Protein AF-A0AAV5SCQ8-F1 (afdb_monomer_lite)

Organism: NCBI:txid358040

Foldseek 3Di:
DVLVVVLLVLVLLLFDDDPDPDLLVVLVVLVVLLVCCVVPNDLLSNLVSSVVRVCRQVPPLDDPVLSVQLSVLVVVVVVCVVVVHDDDRDRDPVSVVSNVVLLVVLLVQADVLLNVLVVVLVVLVVVPPSVVVLVCQPVVLVSLVVNLVSLVPDDPNSNVSCCVSGVSNNTSVSSSSNVNVSSVVVVVVQVCLVPPPPPDPNPVSD

pLDDT: mean 73.12, std 16.24, range [28.36, 96.69]

Secondary structure (DSSP, 8-state):
-HHHHHHHHHHHHS------S-HHHHHHHHHHHHHHHHHHS-HHHHHHHHHHHHHHHSTTSS-HHHHHHHHHHHHHHHHHHHTT--------HHHHHHHHHHHHHHHTTS-HHHHHHHHHHHHHHHT--GGGGGG-TTHHHHHHHHHHHHHHHS-HHHHHHHHHH-GGGGTHHHHHHHHHHHHHHHHHHHHHHHHSTT-GGGTT--

Structure (mmCIF, N/CA/C/O backbone):
data_AF-A0AAV5SCQ8-F1
#
_entry.id   AF-A0AAV5SCQ8-F1
#
loop_
_atom_site.group_PDB
_atom_site.id
_atom_site.type_symbol
_atom_site.label_atom_id
_atom_site.label_alt_id
_atom_site.label_comp_id
_atom_site.label_asym_id
_atom_site.label_entity_id
_atom_site.label_seq_id
_atom_site.pdbx_PDB_ins_code
_atom_site.Cartn_x
_atom_site.Cartn_y
_atom_site.Cartn_z
_atom_site.occupancy
_atom_site.B_iso_or_equiv
_atom_site.auth_seq_id
_atom_site.auth_comp_id
_atom_site.auth_asym_id
_atom_site.auth_atom_id
_atom_site.pdbx_PDB_model_num
ATOM 1 N N . MET A 1 1 ? -11.558 8.405 15.150 1.00 28.36 1 MET A N 1
ATOM 2 C CA . MET A 1 1 ? -11.447 6.943 15.348 1.00 28.36 1 MET A CA 1
ATOM 3 C C . MET A 1 1 ? -11.583 6.180 14.039 1.00 28.36 1 MET A C 1
ATOM 5 O O . MET A 1 1 ? -10.569 5.895 13.415 1.00 28.36 1 MET A O 1
ATOM 9 N N . VAL A 1 2 ? -12.796 5.833 13.585 1.00 29.44 2 VAL A N 1
ATOM 10 C CA . VAL A 1 2 ? -12.921 4.866 12.475 1.00 29.44 2 VAL A CA 1
ATOM 11 C C . VAL A 1 2 ? -12.467 5.442 11.131 1.00 29.44 2 VAL A C 1
ATOM 13 O O . VAL A 1 2 ? -11.691 4.766 10.470 1.00 29.44 2 VAL A O 1
ATOM 16 N N . ARG A 1 3 ? -12.836 6.682 10.753 1.00 28.69 3 ARG A N 1
ATOM 17 C CA . ARG A 1 3 ? -12.410 7.304 9.473 1.00 28.69 3 ARG A CA 1
ATOM 18 C C . ARG A 1 3 ? -10.875 7.275 9.282 1.00 28.69 3 ARG A C 1
ATOM 20 O O . ARG A 1 3 ? -10.419 6.773 8.262 1.00 28.69 3 ARG A O 1
ATOM 27 N N . HIS A 1 4 ? -10.067 7.678 10.272 1.00 33.66 4 HIS A N 1
ATOM 28 C CA . HIS A 1 4 ? -8.595 7.639 10.166 1.00 33.66 4 HIS A CA 1
ATOM 29 C C . HIS A 1 4 ? -7.993 6.229 10.223 1.00 33.66 4 HIS A C 1
ATOM 31 O O . HIS A 1 4 ? -7.057 5.947 9.477 1.00 33.66 4 HIS A O 1
ATOM 37 N N . ILE A 1 5 ? -8.545 5.312 11.028 1.00 34.62 5 ILE A N 1
ATOM 38 C CA . ILE A 1 5 ? -8.127 3.900 10.998 1.00 34.62 5 ILE A CA 1
ATOM 39 C C . ILE A 1 5 ? -8.490 3.259 9.650 1.00 34.62 5 ILE A C 1
ATOM 41 O O . ILE A 1 5 ? -7.719 2.443 9.159 1.00 34.62 5 ILE A O 1
ATOM 45 N N . LEU A 1 6 ? -9.588 3.665 9.001 1.00 32.44 6 LEU A N 1
ATOM 46 C CA . LEU A 1 6 ? -9.925 3.253 7.636 1.00 32.44 6 LEU A CA 1
ATOM 47 C C . LEU A 1 6 ? -9.039 3.910 6.576 1.00 32.44 6 LEU A C 1
ATOM 49 O O . LEU A 1 6 ? -8.788 3.277 5.561 1.00 32.44 6 LEU A O 1
ATOM 53 N N . LEU A 1 7 ? -8.527 5.121 6.805 1.00 34.94 7 LEU A N 1
ATOM 54 C CA . LEU A 1 7 ? -7.614 5.813 5.890 1.00 34.94 7 LEU A CA 1
ATOM 55 C C . LEU A 1 7 ? -6.193 5.221 5.966 1.00 34.94 7 LEU A C 1
ATOM 57 O O . LEU A 1 7 ? -5.591 4.931 4.936 1.00 34.94 7 LEU A O 1
ATOM 61 N N . LEU A 1 8 ? -5.711 4.894 7.171 1.00 37.66 8 LEU A N 1
ATOM 62 C CA . LEU A 1 8 ? -4.522 4.055 7.389 1.00 37.66 8 LEU A CA 1
ATOM 63 C C . LEU A 1 8 ? -4.721 2.636 6.849 1.00 37.66 8 LEU A C 1
ATOM 65 O O . LEU A 1 8 ? -3.842 2.107 6.172 1.00 37.66 8 LEU A O 1
ATOM 69 N N . ALA A 1 9 ? -5.890 2.032 7.076 1.00 36.06 9 ALA A N 1
ATOM 70 C CA . ALA A 1 9 ? -6.222 0.755 6.466 1.00 36.06 9 ALA A CA 1
ATOM 71 C C . ALA A 1 9 ? -6.338 0.865 4.941 1.00 36.06 9 ALA A C 1
ATOM 73 O O . ALA A 1 9 ? -6.027 -0.119 4.294 1.00 36.06 9 ALA A O 1
ATOM 74 N N . LEU A 1 10 ? -6.690 2.015 4.346 1.00 40.56 10 LEU A N 1
ATOM 75 C CA . LEU A 1 10 ? -6.680 2.225 2.891 1.00 40.56 10 LEU A CA 1
ATOM 76 C C . LEU A 1 10 ? -5.263 2.384 2.337 1.00 40.56 10 LEU A C 1
ATOM 78 O O . LEU A 1 10 ? -4.930 1.776 1.324 1.00 40.56 10 LEU A O 1
ATOM 82 N N . LEU A 1 11 ? -4.397 3.123 3.029 1.00 42.28 11 LEU A N 1
ATOM 83 C CA . LEU A 1 11 ? -2.969 3.188 2.708 1.00 42.28 11 LEU A CA 1
ATOM 84 C C . LEU A 1 11 ? -2.311 1.795 2.788 1.00 42.28 11 LEU A C 1
ATOM 86 O O . LEU A 1 11 ? -1.372 1.519 2.046 1.00 42.28 11 LEU A O 1
ATOM 90 N N . VAL A 1 12 ? -2.859 0.888 3.607 1.00 41.06 12 VAL A N 1
ATOM 91 C CA . VAL A 1 12 ? -2.466 -0.532 3.677 1.00 41.06 12 VAL A CA 1
ATOM 92 C C . VAL A 1 12 ? -3.308 -1.457 2.772 1.00 41.06 12 VAL A C 1
ATOM 94 O O . VAL A 1 12 ? -2.845 -2.533 2.414 1.00 41.06 12 VAL A O 1
ATOM 97 N N . VAL A 1 13 ? -4.495 -1.055 2.302 1.00 39.75 13 VAL A N 1
ATOM 98 C CA . VAL A 1 13 ? -5.251 -1.741 1.229 1.00 39.75 13 VAL A CA 1
ATOM 99 C C . VAL A 1 13 ? -4.425 -1.736 -0.058 1.00 39.75 13 VAL A C 1
ATOM 101 O O . VAL A 1 13 ? -4.457 -2.705 -0.819 1.00 39.75 13 VAL A O 1
ATOM 104 N N . VAL A 1 14 ? -3.619 -0.690 -0.272 1.00 40.81 14 VAL A N 1
ATOM 105 C CA . VAL A 1 14 ? -2.554 -0.659 -1.284 1.00 40.81 14 VAL A CA 1
ATOM 106 C C . VAL A 1 14 ? -1.365 -1.537 -0.845 1.00 40.81 14 VAL A C 1
ATOM 108 O O . VAL A 1 14 ? -0.230 -1.077 -0.848 1.00 40.81 14 VAL A O 1
ATOM 111 N N . SER A 1 15 ? -1.617 -2.787 -0.421 1.00 34.28 15 SER A N 1
ATOM 112 C CA . SER A 1 15 ? -0.655 -3.851 -0.061 1.00 34.28 15 SER A CA 1
ATOM 113 C C . SER A 1 15 ? -1.378 -5.166 0.275 1.00 34.28 15 SER A C 1
ATOM 115 O O . SER A 1 15 ? -2.340 -5.133 1.029 1.00 34.28 15 SER A O 1
ATOM 117 N N . TYR A 1 16 ? -1.044 -6.407 -0.112 1.00 41.69 16 TYR A N 1
ATOM 118 C CA . TYR A 1 16 ? -0.061 -7.173 -0.922 1.00 41.69 16 TYR A CA 1
ATOM 119 C C . TYR A 1 16 ? -0.725 -8.562 -1.098 1.00 41.69 16 TYR A C 1
ATOM 121 O O . TYR A 1 16 ? -1.512 -8.936 -0.245 1.00 41.69 16 TYR A O 1
ATOM 129 N N . SER A 1 17 ? -0.501 -9.442 -2.065 1.00 37.34 17 SER A N 1
ATOM 130 C CA . SER A 1 17 ? 0.408 -9.490 -3.209 1.00 37.34 17 SER A CA 1
ATOM 131 C C . SER A 1 17 ? 0.948 -10.918 -3.437 1.00 37.34 17 SER A C 1
ATOM 133 O O . SER A 1 17 ? 1.767 -11.136 -4.326 1.00 37.34 17 SER A O 1
ATOM 135 N N . ALA A 1 18 ? 0.488 -11.917 -2.671 1.00 34.84 18 ALA A N 1
ATOM 136 C CA . ALA A 1 18 ? 0.935 -13.298 -2.806 1.00 34.84 18 ALA A CA 1
ATOM 137 C C . ALA A 1 18 ? 0.369 -13.930 -4.097 1.00 34.84 18 ALA A C 1
ATOM 139 O O . ALA A 1 18 ? -0.797 -13.709 -4.426 1.00 34.84 18 ALA A O 1
ATOM 140 N N . PRO A 1 19 ? 1.137 -14.764 -4.827 1.00 39.66 19 PRO A N 1
ATOM 141 C CA . PRO A 1 19 ? 0.673 -15.415 -6.053 1.00 39.66 19 PRO A CA 1
ATOM 142 C C . PRO A 1 19 ? -0.290 -16.576 -5.739 1.00 39.66 19 PRO A C 1
ATOM 144 O O . PRO A 1 19 ? 0.049 -17.753 -5.857 1.00 39.66 19 PRO A O 1
ATOM 147 N N . ILE A 1 20 ? -1.503 -16.234 -5.306 1.00 52.81 20 ILE A N 1
ATOM 148 C CA . ILE A 1 20 ? -2.584 -17.161 -4.967 1.00 52.81 20 ILE A CA 1
ATOM 149 C C . ILE A 1 20 ? -3.556 -17.222 -6.150 1.00 52.81 20 ILE A C 1
ATOM 151 O O . ILE A 1 20 ? -3.952 -16.197 -6.700 1.00 52.81 20 ILE A O 1
ATOM 155 N N . SER A 1 21 ? -3.988 -18.430 -6.519 1.00 57.31 21 SER A N 1
ATOM 156 C CA . SER A 1 21 ? -4.932 -18.691 -7.622 1.00 57.31 21 SER A CA 1
ATOM 157 C C . SER A 1 21 ? -6.356 -18.147 -7.405 1.00 57.31 21 SER A C 1
ATOM 159 O O . SER A 1 21 ? -7.209 -18.303 -8.274 1.00 57.31 21 SER A O 1
ATOM 161 N N . ASP A 1 22 ? -6.607 -17.523 -6.255 1.00 78.12 22 ASP A N 1
ATOM 162 C CA . ASP A 1 22 ? -7.842 -16.850 -5.859 1.00 78.12 22 ASP A CA 1
ATOM 163 C C . ASP A 1 22 ? -7.491 -15.616 -4.992 1.00 78.12 22 ASP A C 1
ATOM 165 O O . ASP A 1 22 ? -7.314 -15.730 -3.770 1.00 78.12 22 ASP A O 1
ATOM 169 N N . PRO A 1 23 ? -7.360 -14.426 -5.612 1.00 77.44 23 PRO A N 1
ATOM 170 C CA . PRO A 1 23 ? -7.106 -13.178 -4.894 1.00 77.44 23 PRO A CA 1
ATOM 171 C C . PRO A 1 23 ? -8.248 -12.763 -3.953 1.00 77.44 23 PRO A C 1
ATOM 173 O O . PRO A 1 23 ? -7.993 -12.135 -2.926 1.00 77.44 23 PRO A O 1
ATOM 176 N N . GLU A 1 24 ? -9.503 -13.129 -4.247 1.00 79.31 24 GLU A N 1
ATOM 177 C CA . GLU A 1 24 ? -10.651 -12.769 -3.404 1.00 79.31 24 GLU A CA 1
ATOM 178 C C . GLU A 1 24 ? -10.654 -13.580 -2.097 1.00 79.31 24 GLU A C 1
ATOM 180 O O . GLU A 1 24 ? -10.927 -13.030 -1.027 1.00 79.31 24 GLU A O 1
ATOM 185 N N . ALA A 1 25 ? -10.274 -14.861 -2.138 1.00 79.56 25 ALA A N 1
ATOM 186 C CA . ALA A 1 25 ? -10.035 -15.652 -0.933 1.00 79.56 25 ALA A CA 1
ATOM 187 C C . ALA A 1 25 ? -8.831 -15.148 -0.121 1.00 79.56 25 ALA A C 1
ATOM 189 O O . ALA A 1 25 ? -8.873 -15.220 1.109 1.00 79.56 25 ALA A O 1
ATOM 190 N N . SER A 1 26 ? -7.781 -14.617 -0.762 1.00 78.81 26 SER A N 1
ATOM 191 C CA . SER A 1 26 ? -6.671 -13.976 -0.039 1.00 78.81 26 SER A CA 1
ATOM 192 C C . SER A 1 26 ? -7.142 -12.729 0.714 1.00 78.81 26 SER A C 1
ATOM 194 O O . SER A 1 26 ? -6.983 -12.639 1.934 1.00 78.81 26 SER A O 1
ATOM 196 N N . ALA A 1 27 ? -7.832 -11.820 0.019 1.00 78.50 27 ALA A N 1
ATOM 197 C CA . ALA A 1 27 ? -8.386 -10.606 0.608 1.00 78.50 27 ALA A CA 1
ATOM 198 C C . ALA A 1 27 ? -9.359 -10.904 1.764 1.00 78.50 27 ALA A C 1
ATOM 200 O O . ALA A 1 27 ? -9.241 -10.314 2.837 1.00 78.50 27 ALA A O 1
ATOM 201 N N . LYS A 1 28 ? -10.268 -11.878 1.606 1.00 78.12 28 LYS A N 1
ATOM 202 C CA . LYS A 1 28 ? -11.184 -12.310 2.681 1.00 78.12 28 LYS A CA 1
ATOM 203 C C . LYS A 1 28 ? -10.453 -12.858 3.910 1.00 78.12 28 LYS A C 1
ATOM 205 O O . LYS A 1 28 ? -10.869 -12.570 5.029 1.00 78.12 28 LYS A O 1
ATOM 210 N N . ARG A 1 29 ? -9.362 -13.616 3.735 1.00 83.12 29 ARG A N 1
ATOM 211 C CA . ARG A 1 29 ? -8.537 -14.106 4.860 1.00 83.12 29 ARG A CA 1
ATOM 212 C C . ARG A 1 29 ? -7.819 -12.965 5.575 1.00 83.12 29 ARG A C 1
ATOM 214 O O . ARG A 1 29 ? -7.808 -12.951 6.800 1.00 83.12 29 ARG A O 1
ATOM 221 N N . PHE A 1 30 ? -7.261 -12.014 4.826 1.00 82.75 30 PHE A N 1
ATOM 222 C CA . PHE A 1 30 ? -6.602 -10.833 5.387 1.00 82.75 30 PHE A CA 1
ATOM 223 C C . PHE A 1 30 ? -7.570 -9.999 6.237 1.00 82.75 30 PHE A C 1
ATOM 225 O O . PHE A 1 30 ? -7.311 -9.778 7.418 1.00 82.75 30 PHE A O 1
ATOM 232 N N . TRP A 1 31 ? -8.731 -9.633 5.687 1.00 80.25 31 TRP A N 1
ATOM 233 C CA . TRP A 1 31 ? -9.742 -8.875 6.428 1.00 80.25 31 TRP A CA 1
ATOM 234 C C . TRP A 1 31 ? -10.337 -9.654 7.606 1.00 80.25 31 TRP A C 1
ATOM 236 O O . TRP A 1 31 ? -10.571 -9.069 8.660 1.00 80.25 31 TRP A O 1
ATOM 246 N N . GLY A 1 32 ? -10.504 -10.975 7.481 1.00 74.81 32 GLY A N 1
ATOM 247 C CA . GLY A 1 32 ? -10.895 -11.834 8.601 1.00 74.81 32 GLY A CA 1
ATOM 248 C C . GLY A 1 32 ? -9.863 -11.851 9.736 1.00 74.81 32 GLY A C 1
ATOM 249 O O . GLY A 1 32 ? -10.242 -11.811 10.906 1.00 74.81 32 GLY A O 1
ATOM 250 N N . ALA A 1 33 ? -8.565 -11.852 9.417 1.00 81.38 33 ALA A N 1
ATOM 251 C CA . ALA A 1 33 ? -7.494 -11.769 10.411 1.00 81.38 33 ALA A CA 1
ATOM 252 C C . ALA A 1 33 ? -7.460 -10.395 11.106 1.00 81.38 33 ALA A C 1
ATOM 254 O O . ALA A 1 33 ? -7.406 -10.344 12.335 1.00 81.38 33 ALA A O 1
ATOM 255 N N . ILE A 1 34 ? -7.587 -9.300 10.344 1.00 80.38 34 ILE A N 1
ATOM 256 C CA . ILE A 1 34 ? -7.709 -7.934 10.882 1.00 80.38 34 ILE A CA 1
ATOM 257 C C . ILE A 1 34 ? -8.919 -7.825 11.821 1.00 80.38 34 ILE A C 1
ATOM 259 O O . ILE A 1 34 ? -8.757 -7.418 12.968 1.00 80.38 34 ILE A O 1
ATOM 263 N N . ALA A 1 35 ? -10.109 -8.262 11.395 1.00 75.12 35 ALA A N 1
ATOM 264 C CA . ALA A 1 35 ? -11.315 -8.240 12.228 1.00 75.12 35 ALA A CA 1
ATOM 265 C C . ALA A 1 35 ? -11.156 -9.078 13.512 1.00 75.12 35 ALA A C 1
ATOM 267 O O . ALA A 1 35 ? -11.532 -8.632 14.594 1.00 75.12 35 ALA A O 1
ATOM 268 N N . THR A 1 36 ? -10.518 -10.251 13.418 1.00 77.50 36 THR A N 1
ATOM 269 C CA . THR A 1 36 ? -10.210 -11.097 14.585 1.00 77.50 36 THR A CA 1
ATOM 270 C C . THR A 1 36 ? -9.282 -10.381 15.573 1.00 77.50 36 THR A C 1
ATOM 272 O O . THR A 1 36 ? -9.492 -10.474 16.781 1.00 77.50 36 THR A O 1
ATOM 275 N N . LYS A 1 37 ? -8.275 -9.640 15.090 1.00 82.94 37 LYS A N 1
ATOM 276 C CA . LYS A 1 37 ? -7.363 -8.868 15.951 1.00 82.94 37 LYS A CA 1
ATOM 277 C C . LYS A 1 37 ? -7.989 -7.598 16.524 1.00 82.94 37 LYS A C 1
ATOM 279 O O . LYS A 1 37 ? -7.709 -7.283 17.673 1.00 82.94 37 LYS A O 1
ATOM 284 N N . ILE A 1 38 ? -8.891 -6.937 15.800 1.00 75.88 38 ILE A N 1
ATOM 285 C CA . ILE A 1 38 ? -9.697 -5.829 16.340 1.00 75.88 38 ILE A CA 1
ATOM 286 C C . ILE A 1 38 ? -10.613 -6.321 17.476 1.00 75.88 38 ILE A C 1
ATOM 288 O O . ILE A 1 38 ? -10.776 -5.624 18.472 1.00 75.88 38 ILE A O 1
ATOM 292 N N . GLN A 1 39 ? -11.189 -7.523 17.355 1.00 75.75 39 GLN A N 1
ATOM 293 C CA . GLN A 1 39 ? -12.133 -8.059 18.343 1.00 75.75 39 GLN A CA 1
ATOM 294 C C . GLN A 1 39 ? -11.467 -8.730 19.562 1.00 75.75 39 GLN A C 1
ATOM 296 O O . GLN A 1 39 ? -12.035 -8.695 20.654 1.00 75.75 39 GLN A O 1
ATOM 301 N N . TYR A 1 40 ? -10.300 -9.364 19.390 1.00 83.44 40 TYR A N 1
ATOM 302 C CA . TYR A 1 40 ? -9.685 -10.233 20.410 1.00 83.44 40 TYR A CA 1
ATOM 303 C C . TYR A 1 40 ? -8.177 -10.013 20.642 1.00 83.44 40 TYR A C 1
ATOM 305 O O . TYR A 1 40 ? -7.577 -10.752 21.424 1.00 83.44 40 TYR A O 1
ATOM 313 N N . GLY A 1 41 ? -7.547 -9.066 19.943 1.00 82.94 41 GLY A N 1
ATOM 314 C CA . GLY A 1 41 ? -6.105 -8.795 19.994 1.00 82.94 41 GLY A CA 1
ATOM 315 C C . GLY A 1 41 ? -5.764 -7.409 20.544 1.00 82.94 41 GLY A C 1
ATOM 316 O O . GLY A 1 41 ? -6.538 -6.820 21.299 1.00 82.94 41 GLY A O 1
ATOM 317 N N . THR A 1 42 ? -4.597 -6.883 20.161 1.00 81.56 42 THR A N 1
ATOM 318 C CA . THR A 1 42 ? -4.158 -5.518 20.512 1.00 81.56 42 THR A CA 1
ATOM 319 C C . THR A 1 42 ? -3.936 -4.638 19.276 1.00 81.56 42 THR A C 1
ATOM 321 O O . THR A 1 42 ? -3.850 -5.131 18.150 1.00 81.56 42 THR A O 1
ATOM 324 N N . GLU A 1 43 ? -3.820 -3.319 19.477 1.00 74.69 43 GLU A N 1
ATOM 325 C CA . GLU A 1 43 ? -3.509 -2.364 18.397 1.00 74.69 43 GLU A CA 1
ATOM 326 C C . GLU A 1 43 ? -2.155 -2.673 17.739 1.00 74.69 43 GLU A C 1
ATOM 328 O O . GLU A 1 43 ? -2.014 -2.547 16.524 1.00 74.69 43 GLU A O 1
ATOM 333 N N . GLU A 1 44 ? -1.183 -3.148 18.521 1.00 77.06 44 GLU A N 1
ATOM 334 C CA . GLU A 1 44 ? 0.126 -3.599 18.049 1.00 77.06 44 GLU A CA 1
ATOM 335 C C . GLU A 1 44 ? 0.014 -4.818 17.118 1.00 77.06 44 GLU A C 1
ATOM 337 O O . GLU A 1 44 ? 0.709 -4.865 16.105 1.00 77.06 44 GLU A O 1
ATOM 342 N N . GLU A 1 45 ? -0.880 -5.773 17.406 1.00 80.94 45 GLU A N 1
ATOM 343 C CA . GLU A 1 45 ? -1.108 -6.953 16.556 1.00 80.94 45 GLU A CA 1
ATOM 344 C C . GLU A 1 45 ? -1.865 -6.616 15.264 1.00 80.94 45 GLU A C 1
ATOM 346 O O . GLU A 1 45 ? -1.564 -7.170 14.205 1.00 80.94 45 GLU A O 1
ATOM 351 N N . VAL A 1 46 ? -2.835 -5.694 15.325 1.00 77.19 46 VAL A N 1
ATOM 352 C CA . VAL A 1 46 ? -3.491 -5.154 14.122 1.00 77.19 46 VAL A CA 1
ATOM 353 C C . VAL A 1 46 ? -2.449 -4.446 13.256 1.00 77.19 46 VAL A C 1
ATOM 355 O O . VAL A 1 46 ? -2.338 -4.738 12.067 1.00 77.19 46 VAL A O 1
ATOM 358 N N . ALA A 1 47 ? -1.632 -3.576 13.856 1.00 74.50 47 ALA A N 1
ATOM 359 C CA . ALA A 1 47 ? -0.546 -2.900 13.161 1.00 74.50 47 ALA A CA 1
ATOM 360 C C . ALA A 1 47 ? 0.484 -3.893 12.595 1.00 74.50 47 ALA A C 1
ATOM 362 O O . ALA A 1 47 ? 0.972 -3.692 11.492 1.00 74.50 47 ALA A O 1
ATOM 363 N N . GLU A 1 48 ? 0.814 -4.985 13.282 1.00 81.25 48 GLU A N 1
ATOM 364 C CA . GLU A 1 48 ? 1.738 -5.995 12.756 1.00 81.25 48 GLU A CA 1
ATOM 365 C C . GLU A 1 48 ? 1.233 -6.646 11.464 1.00 81.25 48 GLU A C 1
ATOM 367 O O . GLU A 1 48 ? 1.952 -6.614 10.465 1.00 81.25 48 GLU A O 1
ATOM 372 N N . ILE A 1 49 ? -0.027 -7.093 11.422 1.00 80.25 49 ILE A N 1
ATOM 373 C CA . ILE A 1 49 ? -0.637 -7.632 10.193 1.00 80.25 49 ILE A CA 1
ATOM 374 C C . ILE A 1 49 ? -0.637 -6.587 9.065 1.00 80.25 49 ILE A C 1
ATOM 376 O O . ILE A 1 49 ? -0.392 -6.931 7.908 1.00 80.25 49 ILE A O 1
ATOM 380 N N . LEU A 1 50 ? -0.893 -5.315 9.387 1.00 75.00 50 LEU A N 1
ATOM 381 C CA . LEU A 1 50 ? -0.873 -4.216 8.418 1.00 75.00 50 LEU A CA 1
ATOM 382 C C . LEU A 1 50 ? 0.548 -3.937 7.874 1.00 75.00 50 LEU A C 1
ATOM 384 O O . LEU A 1 50 ? 0.720 -3.728 6.674 1.00 75.00 50 LEU A O 1
ATOM 388 N N . PHE A 1 51 ? 1.579 -3.973 8.723 1.00 75.06 51 PHE A N 1
ATOM 389 C CA . PHE A 1 51 ? 2.965 -3.675 8.334 1.00 75.06 51 PHE A CA 1
ATOM 390 C C . PHE A 1 51 ? 3.663 -4.820 7.594 1.00 75.06 51 PHE A C 1
ATOM 392 O O . PHE A 1 51 ? 4.390 -4.554 6.637 1.00 75.06 51 PHE A O 1
ATOM 399 N N . ASP A 1 52 ? 3.411 -6.076 7.963 1.00 79.00 52 ASP A N 1
ATOM 400 C CA . ASP A 1 52 ? 3.934 -7.241 7.233 1.00 79.00 52 ASP A CA 1
ATOM 401 C C . ASP A 1 52 ? 3.370 -7.288 5.801 1.00 79.00 52 ASP A C 1
ATOM 403 O O . ASP A 1 52 ? 4.060 -7.645 4.840 1.00 79.00 52 ASP A O 1
ATOM 407 N N . LYS A 1 53 ? 2.113 -6.855 5.639 1.00 74.69 53 LYS A N 1
ATOM 408 C CA . LYS A 1 53 ? 1.468 -6.648 4.339 1.00 74.69 53 LYS A CA 1
ATOM 409 C C . LYS A 1 53 ? 2.138 -5.498 3.561 1.00 74.69 53 LYS A C 1
ATOM 411 O O . LYS A 1 53 ? 2.369 -5.642 2.364 1.00 74.69 53 LYS A O 1
ATOM 416 N N . ALA A 1 54 ? 2.503 -4.401 4.229 1.00 71.31 54 ALA A N 1
ATOM 417 C CA . ALA A 1 54 ? 3.150 -3.242 3.605 1.00 71.31 54 ALA A CA 1
ATOM 418 C C . ALA A 1 54 ? 4.583 -3.517 3.101 1.00 71.31 54 ALA A C 1
ATOM 420 O O . ALA A 1 54 ? 4.891 -3.213 1.945 1.00 71.31 54 ALA A O 1
ATOM 421 N N . ASP A 1 55 ? 5.454 -4.128 3.919 1.00 76.75 55 ASP A N 1
ATOM 422 C CA . ASP A 1 55 ? 6.814 -4.498 3.477 1.00 76.75 55 ASP A CA 1
ATOM 423 C C . ASP A 1 55 ? 6.763 -5.493 2.313 1.00 76.75 55 ASP A C 1
ATOM 425 O O . ASP A 1 55 ? 7.519 -5.366 1.357 1.00 76.75 55 ASP A O 1
ATOM 429 N N . SER A 1 56 ? 5.817 -6.435 2.312 1.00 76.19 56 SER A N 1
ATOM 430 C CA . SER A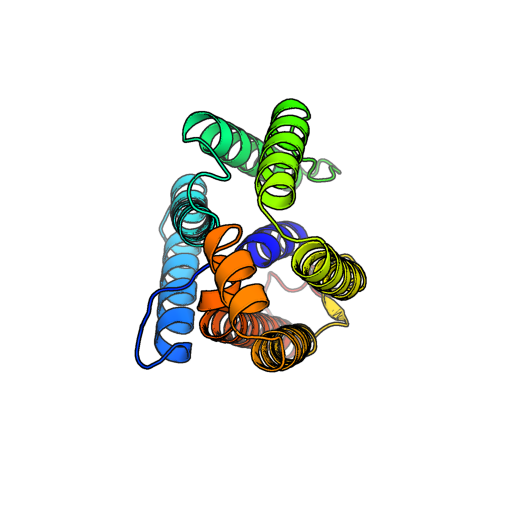 1 56 ? 5.743 -7.415 1.226 1.00 76.19 56 SER A CA 1
ATOM 431 C C . SER A 1 56 ? 5.379 -6.809 -0.143 1.00 76.19 56 SER A C 1
ATOM 433 O O . SER A 1 56 ? 5.863 -7.307 -1.161 1.00 76.19 56 SER A O 1
ATOM 435 N N . LEU A 1 57 ? 4.624 -5.702 -0.215 1.00 70.31 57 LEU A N 1
ATOM 436 C CA . LEU A 1 57 ? 4.377 -4.998 -1.487 1.00 70.31 57 LEU A CA 1
ATOM 437 C C . LEU A 1 57 ? 5.510 -4.058 -1.904 1.00 70.31 57 LEU A C 1
ATOM 439 O O . LEU A 1 57 ? 5.800 -3.898 -3.096 1.00 70.31 57 LEU A O 1
ATOM 443 N N . PHE A 1 58 ? 6.134 -3.426 -0.914 1.00 74.69 58 PHE A N 1
ATOM 444 C CA . PHE A 1 58 ? 7.189 -2.443 -1.095 1.00 74.69 58 PHE A CA 1
ATOM 445 C C . PHE A 1 58 ? 8.481 -2.911 -0.403 1.00 74.69 58 PHE A C 1
ATOM 447 O O . PHE A 1 58 ? 8.993 -2.206 0.468 1.00 74.69 58 PHE A O 1
ATOM 454 N N . PRO A 1 59 ? 9.053 -4.070 -0.794 1.00 80.81 59 PRO A N 1
ATOM 455 C CA . PRO A 1 59 ? 10.131 -4.706 -0.043 1.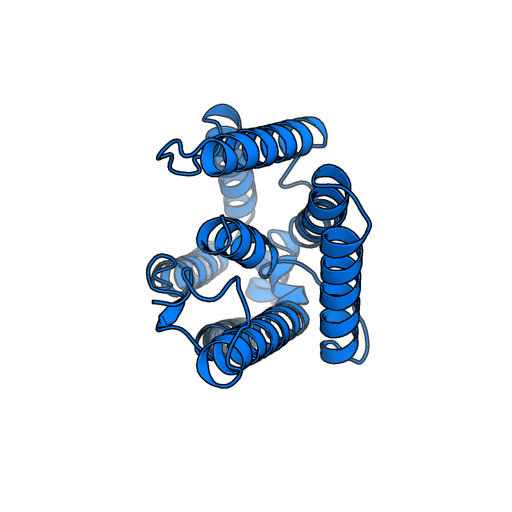00 80.81 59 PRO A CA 1
ATOM 456 C C . PRO A 1 59 ? 11.345 -3.791 0.042 1.00 80.81 59 PRO A C 1
ATOM 458 O O . PRO A 1 59 ? 11.830 -3.276 -0.977 1.00 80.81 59 PRO A O 1
ATOM 461 N N . GLY A 1 60 ? 11.798 -3.537 1.271 1.00 78.69 60 GLY A N 1
ATOM 462 C CA . GLY A 1 60 ? 12.889 -2.603 1.556 1.00 78.69 60 GLY A CA 1
ATOM 463 C C . GLY A 1 60 ? 12.570 -1.131 1.254 1.00 78.69 60 GLY A C 1
ATOM 464 O O . GLY A 1 60 ? 13.486 -0.339 1.022 1.00 78.69 60 GLY A O 1
ATOM 465 N N . LEU A 1 61 ? 11.294 -0.733 1.191 1.00 79.12 61 LEU A N 1
ATOM 466 C CA . LEU A 1 61 ? 10.896 0.680 1.244 1.00 79.12 61 LEU A CA 1
ATOM 467 C C . LEU A 1 61 ? 10.970 1.210 2.682 1.00 79.12 61 LEU A C 1
ATOM 469 O O . LEU A 1 61 ? 11.414 2.336 2.882 1.00 79.12 61 LEU A O 1
ATOM 473 N N . LEU A 1 62 ? 10.638 0.380 3.672 1.00 78.81 62 LEU A N 1
ATOM 474 C CA . LEU A 1 62 ? 10.848 0.668 5.090 1.00 78.81 62 LEU A CA 1
ATOM 475 C C . LEU A 1 62 ? 11.974 -0.205 5.663 1.00 78.81 62 LEU A C 1
ATOM 477 O O . LEU A 1 62 ? 12.215 -1.312 5.182 1.00 78.81 62 LEU A O 1
ATOM 481 N N . THR A 1 63 ? 12.682 0.285 6.681 1.00 84.12 63 THR A N 1
ATOM 482 C CA . THR A 1 63 ? 13.458 -0.580 7.589 1.00 84.12 63 THR A CA 1
ATOM 483 C C . THR A 1 63 ? 12.593 -1.025 8.773 1.00 84.12 63 THR A C 1
ATOM 485 O O . THR A 1 63 ? 11.471 -0.547 8.952 1.00 84.12 63 THR A O 1
ATOM 488 N N . LYS A 1 64 ? 13.100 -1.937 9.613 1.00 82.44 64 LYS A N 1
ATOM 489 C CA . LYS A 1 64 ? 12.375 -2.377 10.819 1.00 82.44 64 LYS A CA 1
ATOM 490 C C . LYS A 1 64 ? 12.220 -1.249 11.837 1.00 82.44 64 LYS A C 1
ATOM 492 O O . LYS A 1 64 ? 11.197 -1.162 12.507 1.00 82.44 64 LYS A O 1
ATOM 497 N N . GLU A 1 65 ? 13.223 -0.387 11.921 1.00 85.62 65 GLU A N 1
ATOM 498 C CA . GLU A 1 65 ? 13.268 0.790 12.782 1.00 85.62 65 GLU A CA 1
ATOM 499 C C . GLU A 1 65 ? 12.232 1.816 12.312 1.00 85.62 65 GLU A C 1
ATOM 501 O O . GLU A 1 65 ? 11.371 2.212 13.090 1.00 85.62 65 GLU A O 1
ATOM 506 N N . GLU A 1 66 ? 12.235 2.157 11.020 1.00 82.81 66 GLU A N 1
ATOM 507 C CA . GLU A 1 66 ? 11.252 3.064 10.415 1.00 82.81 66 GLU A CA 1
ATOM 508 C C . GLU A 1 66 ? 9.814 2.537 10.560 1.00 82.81 66 GLU A C 1
ATOM 510 O O . GLU A 1 66 ? 8.921 3.271 10.982 1.00 82.81 66 GLU A O 1
ATOM 515 N N . ALA A 1 67 ? 9.582 1.247 10.288 1.00 80.12 67 ALA A N 1
ATOM 516 C CA . ALA A 1 67 ? 8.283 0.614 10.506 1.00 80.12 67 ALA A CA 1
ATOM 517 C C . ALA A 1 67 ? 7.858 0.667 11.986 1.00 80.12 67 ALA A C 1
ATOM 519 O O . ALA A 1 67 ? 6.692 0.924 12.281 1.00 80.12 67 ALA A O 1
ATOM 520 N N . SER A 1 68 ? 8.791 0.488 12.927 1.00 83.25 68 SER A N 1
ATOM 521 C CA . SER A 1 68 ? 8.527 0.633 14.365 1.00 83.25 68 SER A CA 1
ATOM 522 C C . SER A 1 68 ? 8.181 2.076 14.755 1.00 83.25 68 SER A C 1
ATOM 524 O O . SER A 1 68 ? 7.298 2.283 15.591 1.00 83.25 68 SER A O 1
ATOM 526 N N . THR A 1 69 ? 8.821 3.076 14.144 1.00 84.00 69 THR A N 1
ATOM 527 C CA . THR A 1 69 ? 8.488 4.495 14.336 1.00 84.00 69 THR A CA 1
ATOM 528 C C . THR A 1 69 ? 7.067 4.792 13.857 1.00 84.00 69 THR A C 1
ATOM 530 O O . THR A 1 69 ? 6.287 5.380 14.605 1.00 84.00 69 THR A O 1
ATOM 533 N N . ILE A 1 70 ? 6.670 4.314 12.672 1.00 79.56 70 ILE A N 1
ATOM 534 C CA . ILE A 1 70 ? 5.309 4.542 12.158 1.00 79.56 70 ILE A CA 1
ATOM 535 C C . ILE A 1 70 ? 4.269 3.774 12.992 1.00 79.56 70 ILE A C 1
ATOM 537 O O . ILE A 1 70 ? 3.263 4.368 13.373 1.00 79.56 70 ILE A O 1
ATOM 541 N N . LYS A 1 71 ? 4.522 2.506 13.370 1.00 77.25 71 LYS A N 1
ATOM 542 C CA . LYS A 1 71 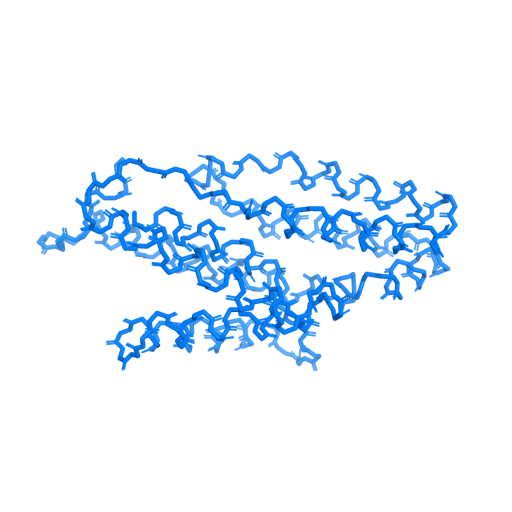? 3.679 1.763 14.338 1.00 77.25 71 LYS A CA 1
ATOM 543 C C . LYS A 1 71 ? 3.460 2.585 15.618 1.00 77.25 71 LYS A C 1
ATOM 545 O O . LYS A 1 71 ? 2.332 2.705 16.091 1.00 77.25 71 LYS A O 1
ATOM 550 N N . THR A 1 72 ? 4.521 3.203 16.141 1.00 83.00 72 THR A N 1
ATOM 551 C CA . THR A 1 72 ? 4.460 4.054 17.341 1.00 83.00 72 THR A CA 1
ATOM 552 C C . THR A 1 72 ? 3.618 5.313 17.115 1.00 83.00 72 THR A C 1
ATOM 554 O O . THR A 1 72 ? 2.758 5.613 17.941 1.00 83.00 72 THR A O 1
ATOM 557 N N . ALA A 1 73 ? 3.805 6.019 15.995 1.00 80.12 73 ALA A N 1
ATOM 558 C CA . ALA A 1 73 ? 3.033 7.215 15.648 1.00 80.12 73 ALA A CA 1
ATOM 559 C C . ALA A 1 73 ? 1.528 6.915 15.495 1.00 80.12 73 ALA A C 1
ATOM 561 O O . ALA A 1 73 ? 0.695 7.634 16.046 1.00 80.12 73 ALA A O 1
ATOM 562 N N . VAL A 1 74 ? 1.173 5.811 14.825 1.00 76.62 74 VAL A N 1
ATOM 563 C CA . VAL A 1 74 ? -0.220 5.354 14.655 1.00 76.62 74 VAL A CA 1
ATOM 564 C C . VAL A 1 74 ? -0.881 5.075 16.008 1.00 76.62 74 VAL A C 1
ATOM 566 O O . VAL A 1 74 ? -1.981 5.557 16.274 1.00 76.62 74 VAL A O 1
ATOM 569 N N . ILE A 1 75 ? -0.193 4.356 16.899 1.00 75.56 75 ILE A N 1
ATOM 570 C CA . ILE A 1 75 ? -0.696 4.035 18.243 1.00 75.56 75 ILE A CA 1
ATOM 571 C C . ILE A 1 75 ? -0.815 5.299 19.117 1.00 75.56 75 ILE A C 1
ATOM 573 O O . ILE A 1 75 ? -1.735 5.406 19.928 1.00 75.56 75 ILE A O 1
ATOM 577 N N . GLN A 1 76 ? 0.082 6.278 18.963 1.00 80.88 76 GLN A N 1
ATOM 578 C CA . GLN A 1 76 ? -0.026 7.566 19.657 1.00 80.88 76 GLN A CA 1
ATOM 579 C C . GLN A 1 76 ? -1.224 8.388 19.160 1.00 80.88 76 GLN A C 1
ATOM 581 O O . GLN A 1 76 ? -1.972 8.909 19.984 1.00 80.88 76 GLN A O 1
ATOM 586 N N . HIS A 1 77 ? -1.461 8.456 17.847 1.00 78.19 77 HIS A N 1
ATOM 587 C CA . HIS A 1 77 ? -2.629 9.132 17.271 1.00 78.19 77 HIS A CA 1
ATOM 588 C C . HIS A 1 77 ? -3.954 8.450 17.670 1.00 78.19 77 HIS A C 1
ATOM 590 O O . HIS A 1 77 ? -4.859 9.130 18.147 1.00 78.19 77 HIS A O 1
ATOM 596 N N . SER A 1 78 ? -4.029 7.112 17.622 1.00 73.50 78 SER A N 1
ATOM 597 C CA . SER A 1 78 ? -5.153 6.316 18.162 1.00 73.50 78 SER A CA 1
ATOM 598 C C . SER A 1 78 ? -5.497 6.706 19.608 1.00 73.50 78 SER A C 1
ATOM 600 O O . SER A 1 78 ? -6.659 6.932 19.951 1.00 73.50 78 SER A O 1
ATOM 602 N N . LYS A 1 79 ? -4.476 6.858 20.462 1.00 77.94 79 LYS A N 1
ATOM 603 C CA . LYS A 1 79 ? -4.642 7.244 21.873 1.00 77.94 79 LYS A CA 1
ATOM 604 C C . LYS A 1 79 ? -5.105 8.696 22.047 1.00 77.94 79 LYS A C 1
ATOM 606 O O . LYS A 1 79 ? -5.895 8.945 22.953 1.00 77.94 79 LYS A O 1
ATOM 611 N N . LYS A 1 80 ? -4.691 9.617 21.169 1.00 77.44 80 LYS A N 1
ATOM 612 C CA . LYS A 1 80 ? -5.182 11.008 21.133 1.00 77.44 80 LYS A CA 1
ATOM 613 C C . LYS A 1 80 ? -6.647 11.103 20.715 1.00 77.44 80 LYS A C 1
ATOM 615 O O . LYS A 1 80 ? -7.444 11.695 21.437 1.00 77.44 80 LYS A O 1
ATOM 620 N N . GLU A 1 81 ? -7.035 10.443 19.621 1.00 70.62 81 GLU A N 1
ATOM 621 C CA . GLU A 1 81 ? -8.443 10.398 19.199 1.00 70.62 81 GLU A CA 1
ATOM 622 C C . GLU A 1 81 ? -9.346 9.817 20.300 1.00 70.62 81 GLU A C 1
ATOM 624 O O . GLU A 1 81 ? -10.436 10.329 20.548 1.00 70.62 81 GLU A O 1
ATOM 629 N N . LYS A 1 82 ? -8.884 8.776 21.008 1.00 73.81 82 LYS A N 1
ATOM 630 C CA . LYS A 1 82 ? -9.602 8.171 22.146 1.00 73.81 82 LYS A CA 1
ATOM 631 C C . LYS A 1 82 ? -9.664 9.060 23.393 1.00 73.81 82 LYS A C 1
ATOM 633 O O . LYS A 1 82 ? -10.530 8.839 24.234 1.00 73.81 82 LYS A O 1
ATOM 638 N N . ALA A 1 83 ? -8.783 10.052 23.513 1.00 79.38 83 ALA A N 1
ATOM 639 C CA . ALA A 1 83 ? -8.840 11.085 24.547 1.00 79.38 83 ALA A CA 1
ATOM 640 C C . ALA A 1 83 ? -9.744 12.276 24.163 1.00 79.38 83 ALA A C 1
ATOM 642 O O . ALA A 1 83 ? -9.976 13.151 24.995 1.00 79.38 83 ALA A O 1
ATOM 643 N N . GLY A 1 84 ? -10.265 12.312 22.928 1.00 75.88 84 GLY A N 1
ATOM 644 C CA . GLY A 1 84 ? -11.026 13.444 22.395 1.00 75.88 84 GLY A CA 1
ATOM 645 C C . GLY A 1 84 ? -10.154 14.607 21.907 1.00 75.88 84 GLY A C 1
ATOM 646 O O . GLY A 1 84 ? -10.659 15.716 21.752 1.00 75.88 84 GLY A O 1
ATOM 647 N N . GLU A 1 85 ? -8.856 14.385 21.676 1.00 79.38 85 GLU A N 1
ATOM 648 C CA . GLU A 1 85 ? -7.968 15.387 21.078 1.00 79.38 85 GLU A CA 1
ATOM 649 C C . GLU A 1 85 ? -8.171 15.443 19.555 1.00 79.38 85 GLU A C 1
ATOM 651 O O . GLU A 1 85 ? -7.912 14.462 18.850 1.00 79.38 85 GLU A O 1
ATOM 656 N N . GLU A 1 86 ? -8.559 16.610 19.027 1.00 72.94 86 GLU A N 1
ATOM 657 C CA . GLU A 1 86 ? -8.452 16.886 17.591 1.00 72.94 86 GLU A CA 1
ATOM 658 C C . GLU A 1 86 ? -6.980 16.789 17.165 1.00 72.94 86 GLU A C 1
ATOM 660 O O . GLU A 1 86 ? -6.122 17.550 17.617 1.00 72.94 86 GLU A O 1
ATOM 665 N N . SER A 1 87 ? -6.673 15.831 16.293 1.00 67.81 87 SER A N 1
ATOM 666 C CA . SER A 1 87 ? -5.357 15.698 15.674 1.00 67.81 87 SER A CA 1
ATOM 667 C C . SER A 1 87 ? -5.487 15.107 14.276 1.00 67.81 87 SER A C 1
ATOM 669 O O . SER A 1 87 ? -6.311 14.224 14.044 1.00 67.81 87 SER A O 1
ATOM 671 N N . VAL A 1 88 ? -4.656 15.586 13.354 1.00 70.00 88 VAL A N 1
ATOM 672 C CA . VAL A 1 88 ? -4.441 14.959 12.045 1.00 70.00 88 VAL A CA 1
ATOM 673 C C . VAL A 1 88 ? -3.324 13.924 12.200 1.00 70.00 88 VAL A C 1
ATOM 675 O O . VAL A 1 88 ? -2.391 14.133 12.980 1.00 70.00 88 VAL A O 1
ATOM 678 N N . PHE A 1 89 ? -3.410 12.798 11.489 1.00 72.12 89 PHE A N 1
ATOM 679 C CA . PHE A 1 89 ? -2.291 11.862 11.411 1.00 72.12 89 PHE A CA 1
ATOM 680 C C . PHE A 1 89 ? -1.254 12.362 10.401 1.00 72.12 89 PHE A C 1
ATOM 682 O O . PHE A 1 89 ? -1.490 12.336 9.194 1.00 72.12 89 PHE A O 1
ATOM 689 N N . GLU A 1 90 ? -0.092 12.770 10.899 1.00 71.38 90 GLU A N 1
ATOM 690 C CA . GLU A 1 90 ? 1.073 13.119 10.087 1.00 71.38 90 GLU A CA 1
ATOM 691 C C . GLU A 1 90 ? 2.147 12.030 10.232 1.00 71.38 90 GLU A C 1
ATOM 693 O O . GLU A 1 90 ? 2.394 11.517 11.328 1.00 71.38 90 GLU A O 1
ATOM 698 N N . LEU A 1 91 ? 2.799 11.663 9.123 1.00 74.31 91 LEU A N 1
ATOM 699 C CA . LEU A 1 91 ? 3.995 10.821 9.179 1.00 74.31 91 LEU A CA 1
ATOM 700 C C . LEU A 1 91 ? 5.163 11.643 9.750 1.00 74.31 91 LEU A C 1
ATOM 702 O O . LEU A 1 91 ? 5.347 12.781 9.314 1.00 74.31 91 LEU A O 1
ATOM 706 N N . PRO A 1 92 ? 5.992 11.083 10.653 1.00 80.31 92 PRO A N 1
ATOM 707 C CA . PRO A 1 92 ? 7.176 11.777 11.154 1.00 80.31 92 PRO A CA 1
ATOM 708 C C . PRO A 1 92 ? 8.090 12.261 10.019 1.00 80.31 92 PRO A C 1
ATOM 710 O O . PRO A 1 92 ? 8.207 11.608 8.974 1.00 80.31 92 PRO A O 1
ATOM 713 N N . GLU A 1 93 ? 8.727 13.415 10.212 1.00 83.62 93 GLU A N 1
ATOM 714 C CA . GLU A 1 93 ? 9.525 14.091 9.181 1.00 83.62 93 GLU A CA 1
ATOM 715 C C . GLU A 1 93 ? 10.653 13.183 8.666 1.00 83.62 93 GLU A C 1
ATOM 717 O O . GLU A 1 93 ? 10.811 13.010 7.456 1.00 83.62 93 GLU A O 1
ATOM 722 N N . GLU A 1 94 ? 11.340 12.478 9.569 1.00 85.12 94 GLU A N 1
ATOM 723 C CA . GLU A 1 94 ? 12.418 11.544 9.242 1.00 85.12 94 GLU A CA 1
ATOM 724 C C . GLU A 1 94 ? 11.945 10.342 8.406 1.00 85.12 94 GLU A C 1
ATOM 726 O O . GLU A 1 94 ? 12.692 9.828 7.571 1.00 85.12 94 GLU A O 1
ATOM 731 N N . ILE A 1 95 ? 10.688 9.918 8.575 1.00 80.56 95 ILE A N 1
ATOM 732 C CA . ILE A 1 95 ? 10.069 8.865 7.761 1.00 80.56 95 ILE A CA 1
ATOM 733 C C . ILE A 1 95 ? 9.724 9.406 6.375 1.00 80.56 95 ILE A C 1
ATOM 735 O O . ILE A 1 95 ? 9.987 8.746 5.369 1.00 80.56 95 ILE A O 1
ATOM 739 N N . THR A 1 96 ? 9.164 10.612 6.312 1.00 76.56 96 THR A N 1
ATOM 740 C CA . THR A 1 96 ? 8.786 11.271 5.058 1.00 76.56 96 THR A CA 1
ATOM 741 C C . THR A 1 96 ? 10.019 11.532 4.182 1.00 76.56 96 THR A C 1
ATOM 743 O O . THR A 1 96 ? 10.014 11.205 2.990 1.00 76.56 96 THR A O 1
ATOM 746 N N . GLU A 1 97 ? 11.124 12.002 4.771 1.00 77.88 97 GLU A N 1
ATOM 747 C CA . GLU A 1 97 ? 12.416 12.132 4.088 1.00 77.88 97 GLU A CA 1
ATOM 748 C C . GLU A 1 97 ? 12.990 10.776 3.644 1.00 77.88 97 GLU A C 1
ATOM 750 O O . GLU A 1 97 ? 13.433 10.636 2.496 1.00 77.88 97 GLU A O 1
ATOM 755 N N . ALA A 1 98 ? 12.974 9.758 4.514 1.00 77.88 98 ALA A N 1
ATOM 756 C CA . ALA A 1 98 ? 13.496 8.427 4.199 1.00 77.88 98 ALA A CA 1
ATOM 757 C C . ALA A 1 98 ? 12.734 7.769 3.037 1.00 77.88 98 ALA A C 1
ATOM 759 O O . ALA A 1 98 ? 13.356 7.247 2.103 1.00 77.88 98 ALA A O 1
ATOM 760 N N . LEU A 1 99 ? 11.399 7.848 3.046 1.00 76.81 99 LEU A N 1
ATOM 761 C CA . LEU A 1 99 ? 10.537 7.386 1.959 1.00 76.81 99 LEU A CA 1
ATOM 762 C C . LEU A 1 99 ? 10.833 8.147 0.663 1.00 76.81 99 LEU A C 1
ATOM 764 O O . LEU A 1 99 ? 11.131 7.516 -0.353 1.00 76.81 99 LEU A O 1
ATOM 768 N N . GLY A 1 100 ? 10.852 9.484 0.691 1.00 75.00 100 GLY A N 1
ATOM 769 C CA . GLY A 1 100 ? 11.166 10.309 -0.480 1.00 75.00 100 GLY A CA 1
ATOM 770 C C . GLY A 1 100 ? 12.545 10.000 -1.082 1.00 75.00 100 GLY A C 1
ATOM 771 O O . GLY A 1 100 ? 12.686 9.884 -2.302 1.00 75.00 100 GLY A O 1
ATOM 772 N N . SER A 1 101 ? 13.555 9.780 -0.235 1.00 78.81 101 SER A N 1
ATOM 773 C CA . SER A 1 101 ? 14.914 9.381 -0.627 1.00 78.81 101 SER A CA 1
ATOM 774 C C . SER A 1 101 ? 14.950 8.008 -1.312 1.00 78.81 101 SER A C 1
ATOM 776 O O . SER A 1 101 ? 15.619 7.833 -2.334 1.00 78.81 101 SER A O 1
ATOM 778 N N . LYS A 1 102 ? 14.206 7.024 -0.794 1.00 81.00 102 LYS A N 1
ATOM 779 C CA . LYS A 1 102 ? 14.147 5.663 -1.356 1.00 81.00 102 LYS A CA 1
ATOM 780 C C . LYS A 1 102 ? 13.316 5.586 -2.632 1.00 81.00 102 LYS A C 1
ATOM 782 O O . LYS A 1 102 ? 13.715 4.888 -3.562 1.00 81.00 102 LYS A O 1
ATOM 787 N N . LEU A 1 103 ? 12.205 6.319 -2.708 1.00 80.81 103 LEU A N 1
ATOM 788 C CA . LEU A 1 103 ? 11.405 6.445 -3.928 1.00 80.81 103 LEU A CA 1
ATOM 789 C C . LEU A 1 103 ? 12.232 7.094 -5.045 1.00 80.81 103 LEU A C 1
ATOM 791 O O . LEU A 1 103 ? 12.299 6.541 -6.140 1.00 80.81 103 LEU A O 1
ATOM 795 N N . ARG A 1 104 ? 12.963 8.181 -4.754 1.00 81.56 104 ARG A N 1
ATOM 796 C CA . ARG A 1 104 ? 13.878 8.819 -5.717 1.00 81.56 104 ARG A CA 1
ATOM 797 C C . ARG A 1 104 ? 14.931 7.840 -6.249 1.00 81.56 104 ARG A C 1
ATOM 799 O O . ARG A 1 104 ? 15.056 7.701 -7.460 1.00 81.56 104 ARG A O 1
ATOM 806 N N . LYS A 1 105 ? 15.589 7.076 -5.370 1.00 86.50 105 LYS A N 1
ATOM 807 C CA . LYS A 1 105 ? 16.558 6.030 -5.760 1.00 86.50 105 LYS A CA 1
ATOM 808 C C . LYS A 1 105 ? 15.950 4.913 -6.616 1.00 86.50 105 LYS A C 1
ATOM 810 O O . LYS A 1 105 ? 16.641 4.369 -7.468 1.00 86.50 105 LYS A O 1
ATOM 815 N N . ARG A 1 106 ? 14.671 4.561 -6.427 1.00 83.81 106 ARG A N 1
ATOM 816 C CA . ARG A 1 106 ? 13.964 3.607 -7.306 1.00 83.81 106 ARG A CA 1
ATOM 817 C C . ARG A 1 106 ? 13.669 4.215 -8.683 1.00 83.81 106 ARG A C 1
ATOM 819 O O . ARG A 1 106 ? 13.803 3.516 -9.680 1.00 83.81 106 ARG A O 1
ATOM 826 N N . LEU A 1 107 ? 13.334 5.507 -8.754 1.00 84.12 107 LEU A N 1
ATOM 827 C CA . LEU A 1 107 ? 13.117 6.232 -10.018 1.00 84.12 107 LEU A CA 1
ATOM 828 C C . LEU A 1 107 ? 14.415 6.463 -10.808 1.00 84.12 107 LEU A C 1
ATOM 830 O O . LEU A 1 107 ? 14.395 6.425 -12.035 1.00 84.12 107 LEU A O 1
ATOM 834 N N . GLU A 1 108 ? 15.548 6.647 -10.128 1.00 89.31 108 GLU A N 1
ATOM 835 C CA . GLU A 1 108 ? 16.884 6.748 -10.742 1.00 89.31 108 GLU A CA 1
ATOM 836 C C . GLU A 1 108 ? 17.296 5.473 -11.510 1.00 89.31 108 GLU A C 1
ATOM 838 O O . GLU A 1 108 ? 18.139 5.546 -12.401 1.00 89.31 108 GLU A O 1
ATOM 843 N N . LEU A 1 109 ? 16.679 4.319 -11.214 1.00 88.62 109 LEU A N 1
ATOM 844 C CA . LEU A 1 109 ? 16.925 3.035 -11.890 1.00 88.62 109 LEU A CA 1
ATOM 845 C C . LEU A 1 109 ? 16.071 2.805 -13.153 1.00 88.62 109 LEU A C 1
ATOM 847 O O . LEU A 1 109 ? 16.271 1.795 -13.827 1.00 88.62 109 LEU A O 1
ATOM 851 N N . LEU A 1 110 ? 15.112 3.686 -13.454 1.00 90.12 110 LEU A N 1
ATOM 852 C CA . LEU A 1 110 ? 14.189 3.545 -14.587 1.00 90.12 110 LEU A CA 1
ATOM 853 C C . LEU A 1 110 ? 14.712 4.231 -15.859 1.00 90.12 110 LEU A C 1
ATOM 855 O O . LEU A 1 110 ? 15.308 5.309 -15.791 1.00 90.12 110 LEU A O 1
ATOM 859 N N . SER A 1 111 ? 14.397 3.679 -17.033 1.00 95.00 111 SER A N 1
ATOM 860 C CA . SER A 1 111 ? 14.414 4.423 -18.303 1.00 95.00 111 SER A CA 1
ATOM 861 C C . SER A 1 111 ? 1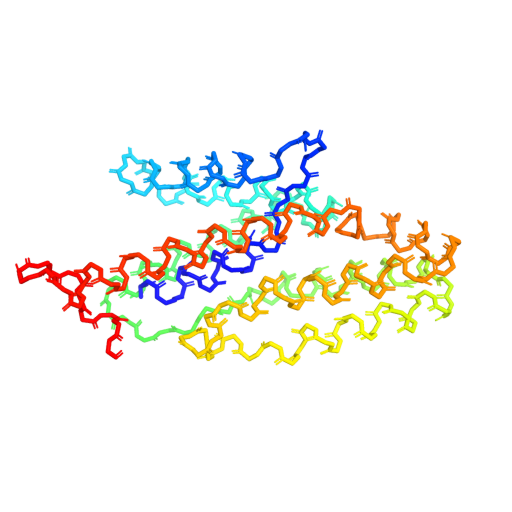3.435 5.603 -18.271 1.00 95.00 111 SER A C 1
ATOM 863 O O . SER A 1 111 ? 12.500 5.624 -17.470 1.00 95.00 111 SER A O 1
ATOM 865 N N . ASP A 1 112 ? 13.625 6.610 -19.125 1.00 95.06 112 ASP A N 1
ATOM 866 C CA . ASP A 1 112 ? 12.751 7.792 -19.115 1.00 95.06 112 ASP A CA 1
ATOM 867 C C . ASP A 1 112 ? 11.306 7.458 -19.532 1.00 95.06 112 ASP A C 1
ATOM 869 O O . ASP A 1 112 ? 10.372 7.981 -18.927 1.00 95.06 112 ASP A O 1
ATOM 873 N N . ASP A 1 113 ? 11.105 6.490 -20.436 1.00 91.44 113 ASP A N 1
ATOM 874 C CA . ASP A 1 113 ? 9.779 5.936 -20.754 1.00 91.44 113 ASP A CA 1
ATOM 875 C C . ASP A 1 113 ? 9.110 5.310 -19.516 1.00 91.44 113 ASP A C 1
ATOM 877 O O . ASP A 1 113 ? 7.925 5.531 -19.253 1.00 91.44 113 ASP A O 1
ATOM 881 N N . ALA A 1 114 ? 9.871 4.561 -18.707 1.00 90.19 114 ALA A N 1
ATOM 882 C CA . ALA A 1 114 ? 9.373 3.986 -17.461 1.00 90.19 114 ALA A CA 1
ATOM 883 C C . ALA A 1 114 ? 9.130 5.049 -16.374 1.00 90.19 114 ALA A C 1
ATOM 885 O O . ALA A 1 114 ? 8.169 4.918 -15.615 1.00 90.19 114 ALA A O 1
ATOM 886 N N . LYS A 1 115 ? 9.916 6.136 -16.321 1.00 86.50 115 LYS A N 1
ATOM 887 C CA . LYS A 1 115 ? 9.633 7.293 -15.449 1.00 86.50 115 LYS A CA 1
ATOM 888 C C . LYS A 1 115 ? 8.331 7.992 -15.851 1.00 86.50 115 LYS A C 1
ATOM 890 O O . LYS A 1 115 ? 7.517 8.280 -14.979 1.00 86.50 115 LYS A O 1
ATOM 895 N N . VAL A 1 116 ? 8.103 8.232 -17.145 1.00 88.12 116 VAL A N 1
ATOM 896 C CA . VAL A 1 116 ? 6.860 8.841 -17.657 1.00 88.12 116 VAL A CA 1
ATOM 897 C C . VAL A 1 116 ? 5.651 7.956 -17.346 1.00 88.12 116 VAL A C 1
ATOM 899 O O . VAL A 1 116 ? 4.644 8.451 -16.840 1.00 88.12 116 VAL A O 1
ATOM 902 N N . ALA A 1 117 ? 5.766 6.640 -17.553 1.00 86.25 117 ALA A N 1
ATOM 903 C CA . ALA A 1 117 ? 4.728 5.688 -17.167 1.00 86.25 117 ALA A CA 1
ATOM 904 C C . ALA A 1 117 ? 4.455 5.710 -15.649 1.00 86.25 117 ALA A C 1
ATOM 906 O O . ALA A 1 117 ? 3.298 5.807 -15.243 1.00 86.25 117 ALA A O 1
ATOM 907 N N . PHE A 1 118 ? 5.501 5.691 -14.811 1.00 84.62 118 PHE A N 1
ATOM 908 C CA . PHE A 1 118 ? 5.367 5.798 -13.354 1.00 84.62 118 PHE A CA 1
ATOM 909 C C . PHE A 1 118 ? 4.641 7.080 -12.931 1.00 84.62 118 PHE A C 1
ATOM 911 O O . PHE A 1 118 ? 3.726 7.025 -12.112 1.00 84.62 118 PHE A O 1
ATOM 918 N N . LEU A 1 119 ? 5.023 8.228 -13.496 1.00 79.12 119 LEU A N 1
ATOM 919 C CA . LEU A 1 119 ? 4.421 9.516 -13.159 1.00 79.12 119 LEU A CA 1
ATOM 920 C C . LEU A 1 119 ? 2.939 9.575 -13.554 1.00 79.12 119 LEU A C 1
ATOM 922 O O . LEU A 1 119 ? 2.144 10.063 -12.761 1.00 79.12 119 LEU A O 1
ATOM 926 N N . SER A 1 120 ? 2.537 8.987 -14.687 1.00 78.50 120 SER A N 1
ATOM 927 C CA . SER A 1 120 ? 1.114 8.889 -15.062 1.00 78.50 120 SER A CA 1
ATOM 928 C C . SER A 1 120 ? 0.298 7.982 -14.124 1.00 78.50 120 SER A C 1
ATOM 930 O O . SER A 1 120 ? -0.901 8.201 -13.937 1.00 78.50 120 SER A O 1
ATOM 932 N N . PHE A 1 121 ? 0.923 6.979 -13.493 1.00 79.88 121 PHE A N 1
ATOM 933 C CA . PHE A 1 121 ? 0.281 6.206 -12.422 1.00 79.88 121 PHE A CA 1
ATOM 934 C C . PHE A 1 121 ? 0.187 7.000 -11.116 1.00 79.88 121 PHE A C 1
ATOM 936 O O . PHE A 1 121 ? -0.848 6.953 -10.457 1.00 79.88 121 PHE A O 1
ATOM 943 N N . ALA A 1 122 ? 1.237 7.740 -10.751 1.00 73.19 122 ALA A N 1
ATOM 944 C CA . ALA A 1 122 ? 1.243 8.589 -9.561 1.00 73.19 122 ALA A CA 1
ATOM 945 C C . ALA A 1 122 ? 0.229 9.744 -9.665 1.00 73.19 122 ALA A C 1
ATOM 947 O O . ALA A 1 122 ? -0.424 10.062 -8.680 1.00 73.19 122 ALA A O 1
ATOM 948 N N . GLU A 1 123 ? 0.053 10.318 -10.856 1.00 71.19 123 GLU A N 1
ATOM 949 C CA . GLU A 1 123 ? -0.959 11.334 -11.168 1.00 71.19 123 GLU A CA 1
ATOM 950 C C . GLU A 1 123 ? -2.381 10.770 -11.008 1.00 71.19 123 GLU A C 1
ATOM 952 O O . GLU A 1 123 ? -3.150 11.290 -10.207 1.00 71.19 123 GLU A O 1
ATOM 957 N N . GLN A 1 124 ? -2.696 9.636 -11.650 1.00 71.50 124 GLN A N 1
ATOM 958 C CA . GLN A 1 124 ? -4.005 8.974 -11.510 1.00 71.50 124 GLN A CA 1
ATOM 959 C C . GLN A 1 124 ? -4.321 8.571 -10.056 1.00 71.50 124 GLN A C 1
ATOM 961 O O . GLN A 1 124 ? -5.472 8.632 -9.633 1.00 71.50 124 GLN A O 1
ATOM 966 N N . LEU A 1 125 ? -3.317 8.149 -9.279 1.00 67.06 125 LEU A N 1
ATOM 967 C CA . LEU A 1 125 ? -3.495 7.848 -7.854 1.00 67.06 125 LEU A CA 1
ATOM 968 C C . LEU A 1 125 ? -3.547 9.111 -6.977 1.00 67.06 125 LEU A C 1
ATOM 970 O O . LEU A 1 125 ? -4.098 9.050 -5.884 1.00 67.06 125 LEU A O 1
ATOM 974 N N . GLY A 1 126 ? -3.013 10.243 -7.440 1.00 63.34 126 GLY A N 1
ATOM 975 C CA . GLY A 1 126 ? -3.125 11.551 -6.787 1.00 63.34 126 GLY A CA 1
ATOM 976 C C . GLY A 1 126 ? -4.487 12.224 -6.988 1.00 63.34 126 GLY A C 1
ATOM 977 O O . GLY A 1 126 ? -4.884 13.044 -6.167 1.00 63.34 126 GLY A O 1
ATOM 978 N N . GLU A 1 127 ? -5.237 11.839 -8.026 1.00 58.44 127 GLU A N 1
ATOM 979 C CA . GLU A 1 127 ? -6.649 12.217 -8.209 1.00 58.44 127 GLU A CA 1
ATOM 980 C C . GLU A 1 127 ? -7.608 11.470 -7.251 1.00 58.44 127 GLU A C 1
ATOM 982 O O . GLU A 1 127 ? -8.800 11.788 -7.191 1.00 58.44 127 GLU A O 1
ATOM 987 N N . LEU A 1 128 ? -7.113 10.495 -6.473 1.00 55.03 128 LEU A N 1
ATOM 988 C CA . LEU A 1 128 ? -7.870 9.858 -5.393 1.00 55.03 128 LEU A CA 1
ATOM 989 C C . LEU A 1 128 ? -7.897 10.773 -4.163 1.00 55.03 128 LEU A C 1
ATOM 991 O O . LEU A 1 128 ? -7.012 10.764 -3.313 1.00 55.03 128 LEU A O 1
ATOM 995 N N . ASP A 1 129 ? -8.961 11.560 -4.075 1.00 54.31 129 ASP A N 1
ATOM 996 C CA . ASP A 1 129 ? -9.276 12.469 -2.973 1.00 54.31 129 ASP A CA 1
ATOM 997 C C . ASP A 1 129 ? -9.657 11.678 -1.703 1.00 54.31 129 ASP A C 1
ATOM 999 O O . ASP A 1 129 ? -10.835 11.450 -1.432 1.00 54.31 129 ASP A O 1
ATOM 1003 N N . PHE A 1 130 ? -8.663 11.185 -0.952 1.00 51.78 130 PHE A N 1
ATOM 1004 C CA . PHE A 1 130 ? -8.864 10.308 0.218 1.00 51.78 130 PHE A CA 1
ATOM 1005 C C . PHE A 1 130 ? -9.766 10.915 1.311 1.00 51.78 130 PHE A C 1
ATOM 1007 O O . PHE A 1 130 ? -10.444 10.167 2.013 1.00 51.78 130 PHE A O 1
ATOM 1014 N N . ASP A 1 131 ? -9.879 12.242 1.392 1.00 47.50 131 ASP A N 1
ATOM 1015 C CA . ASP A 1 131 ? -10.811 12.928 2.300 1.00 47.50 131 A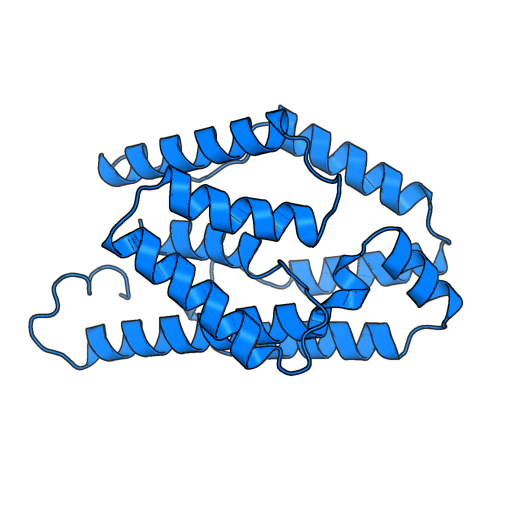SP A CA 1
ATOM 1016 C C . ASP A 1 131 ? -12.291 12.707 1.910 1.00 47.50 131 ASP A C 1
ATOM 1018 O O . ASP A 1 131 ? -13.200 12.951 2.703 1.00 47.50 131 ASP A O 1
ATOM 1022 N N . LYS A 1 132 ? -12.557 12.208 0.694 1.00 50.81 132 LYS A N 1
ATOM 1023 C CA . LYS A 1 132 ? -13.890 11.907 0.144 1.00 50.81 132 LYS A CA 1
ATOM 1024 C C . LYS A 1 132 ? -14.185 10.408 0.011 1.00 50.81 132 LYS A C 1
ATOM 1026 O O . LYS A 1 132 ? -15.026 10.033 -0.813 1.00 50.81 132 LYS A O 1
ATOM 1031 N N . ILE A 1 133 ? -13.548 9.549 0.820 1.00 49.47 133 ILE A N 1
ATOM 1032 C CA . ILE A 1 133 ? -13.777 8.083 0.863 1.00 49.47 133 ILE A CA 1
ATOM 1033 C C . ILE A 1 133 ? -15.269 7.710 0.839 1.00 49.47 133 ILE A C 1
ATOM 1035 O O . ILE A 1 133 ? -15.664 6.845 0.055 1.00 49.47 133 ILE A O 1
ATOM 1039 N N . ASP A 1 134 ? -16.113 8.424 1.588 1.00 48.91 134 ASP A N 1
ATOM 1040 C CA . ASP A 1 134 ? -17.560 8.170 1.673 1.00 48.91 134 ASP A CA 1
ATOM 1041 C C . ASP A 1 134 ? -18.299 8.328 0.322 1.00 48.91 134 ASP A C 1
ATOM 1043 O O . ASP A 1 134 ? -19.370 7.753 0.118 1.00 48.91 134 ASP A O 1
ATOM 1047 N N . THR A 1 135 ? -17.705 9.044 -0.641 1.00 49.12 135 THR A N 1
ATOM 1048 C CA . THR A 1 135 ? -18.206 9.206 -2.022 1.00 49.12 135 THR A CA 1
ATOM 1049 C C . THR A 1 135 ? -17.519 8.291 -3.045 1.00 49.12 135 THR A C 1
ATOM 1051 O O . THR A 1 135 ? -17.985 8.172 -4.178 1.00 49.12 135 THR A O 1
ATOM 1054 N N . MET A 1 136 ? -16.423 7.621 -2.672 1.00 50.50 136 MET A N 1
ATOM 1055 C CA . MET A 1 136 ? -15.618 6.773 -3.565 1.00 50.50 136 MET A CA 1
ATOM 1056 C C . MET A 1 136 ? -16.012 5.290 -3.537 1.00 50.50 136 MET A C 1
ATOM 1058 O O . MET A 1 136 ? -15.300 4.454 -4.090 1.00 50.50 136 MET A O 1
ATOM 1062 N N . LYS A 1 137 ? -17.166 4.964 -2.949 1.00 60.06 137 LYS A N 1
ATOM 1063 C CA . LYS A 1 137 ? -17.760 3.620 -2.866 1.00 60.06 137 LYS A CA 1
ATOM 1064 C C . LYS A 1 137 ? -17.780 2.913 -4.235 1.00 60.06 137 LYS A C 1
ATOM 1066 O O . LYS A 1 137 ? -18.598 3.238 -5.093 1.00 60.06 137 LYS A O 1
ATOM 1071 N N . GLY A 1 138 ? -16.887 1.940 -4.432 1.00 59.09 138 GLY A N 1
ATOM 1072 C CA . GLY A 1 138 ? -16.745 1.149 -5.661 1.00 59.09 138 GLY A CA 1
ATOM 1073 C C . GLY A 1 138 ? -15.785 1.736 -6.705 1.00 59.09 138 GLY A C 1
ATOM 1074 O O . GLY A 1 138 ? -15.493 1.069 -7.695 1.00 59.09 138 GLY A O 1
ATOM 1075 N N . ARG A 1 139 ? -15.271 2.960 -6.512 1.00 68.94 139 ARG A N 1
ATOM 1076 C CA . ARG A 1 139 ? -14.372 3.625 -7.471 1.00 68.94 139 ARG A CA 1
ATOM 1077 C C . ARG A 1 139 ? -12.932 3.135 -7.366 1.00 68.94 139 ARG A C 1
ATOM 1079 O O . ARG A 1 139 ? -12.271 3.004 -8.393 1.00 68.94 139 ARG A O 1
ATOM 1086 N N . PHE A 1 140 ? -12.440 2.822 -6.166 1.00 72.69 140 PHE A N 1
ATOM 1087 C CA . PHE A 1 140 ? -11.059 2.357 -5.999 1.00 72.69 140 PHE A CA 1
ATOM 1088 C C . PHE A 1 140 ? -10.825 1.021 -6.723 1.00 72.69 140 PHE A C 1
ATOM 1090 O O . PHE A 1 140 ? -9.777 0.823 -7.342 1.00 72.69 140 PHE A O 1
ATOM 1097 N N . GLY A 1 141 ? -11.806 0.109 -6.689 1.00 76.12 141 GLY A N 1
ATOM 1098 C CA . GLY A 1 141 ? -11.722 -1.178 -7.384 1.00 76.12 141 GLY A CA 1
ATOM 1099 C C . GLY A 1 141 ? -11.588 -1.028 -8.903 1.00 76.12 141 GLY A C 1
ATOM 1100 O O . GLY A 1 141 ? -10.910 -1.837 -9.551 1.00 76.12 141 GLY A O 1
ATOM 1101 N N . ASP A 1 142 ? -12.175 0.026 -9.466 1.00 82.44 142 ASP A N 1
ATOM 1102 C CA . ASP A 1 142 ? -12.082 0.357 -10.885 1.00 82.44 142 ASP A CA 1
ATOM 1103 C C . ASP A 1 142 ? -10.806 1.143 -11.215 1.00 82.44 142 ASP A C 1
ATOM 1105 O O . ASP A 1 142 ? -10.153 0.807 -12.201 1.00 82.44 142 ASP A O 1
ATOM 1109 N N . GLU A 1 143 ? -10.327 2.061 -10.369 1.00 81.06 143 GLU A N 1
ATOM 1110 C CA . GLU A 1 143 ? -9.050 2.745 -10.637 1.00 81.06 143 GLU A CA 1
ATOM 1111 C C . GLU A 1 143 ? -7.840 1.802 -10.603 1.00 81.06 143 GLU A C 1
ATOM 1113 O O . GLU A 1 143 ? -6.974 1.883 -11.478 1.00 81.06 143 GLU A O 1
ATOM 1118 N N . ILE A 1 144 ? -7.811 0.812 -9.703 1.00 82.25 144 ILE A N 1
ATOM 1119 C CA . ILE A 1 144 ? -6.790 -0.250 -9.750 1.00 82.25 144 ILE A CA 1
ATOM 1120 C C . ILE A 1 144 ? -6.951 -1.130 -11.008 1.00 82.25 144 ILE A C 1
ATOM 1122 O O . ILE A 1 144 ? -5.963 -1.655 -11.526 1.00 82.25 144 ILE A O 1
ATOM 1126 N N . SER A 1 145 ? -8.161 -1.245 -11.571 1.00 85.75 145 SER A N 1
ATOM 1127 C CA . SER A 1 145 ? -8.390 -1.924 -12.861 1.00 85.75 145 SER A CA 1
ATOM 1128 C C . SER A 1 145 ? -7.872 -1.112 -14.046 1.00 85.75 145 SER A C 1
ATOM 1130 O O . SER A 1 145 ? -7.243 -1.671 -14.946 1.00 85.75 145 SER A O 1
ATOM 1132 N N . ASN A 1 146 ? -8.094 0.203 -14.032 1.00 87.31 146 ASN A N 1
ATOM 1133 C CA . ASN A 1 146 ? -7.580 1.149 -15.018 1.00 87.31 146 ASN A CA 1
ATOM 1134 C C . ASN A 1 146 ? -6.046 1.154 -15.000 1.00 87.31 146 ASN A C 1
ATOM 1136 O O . ASN A 1 146 ? -5.414 1.009 -16.047 1.00 87.31 146 ASN A O 1
ATOM 1140 N N . LEU A 1 147 ? -5.447 1.231 -13.807 1.00 86.88 147 LEU A N 1
ATOM 1141 C CA . LEU A 1 147 ? -4.001 1.179 -13.593 1.00 86.88 147 LEU A CA 1
ATOM 1142 C C . LEU A 1 147 ? -3.422 -0.162 -14.071 1.00 86.88 147 LEU A C 1
ATOM 1144 O O . LEU A 1 147 ? -2.460 -0.162 -14.839 1.00 86.88 147 LEU A O 1
ATOM 1148 N N . LYS A 1 148 ? -4.048 -1.301 -13.727 1.00 89.00 148 LYS A N 1
ATOM 1149 C CA . LYS A 1 148 ? -3.654 -2.622 -14.252 1.00 89.00 148 LYS A CA 1
ATOM 1150 C C . LYS A 1 148 ? -3.717 -2.675 -15.775 1.00 89.00 148 LYS A C 1
ATOM 1152 O O . LYS A 1 148 ? -2.761 -3.127 -16.392 1.00 89.00 148 LYS A O 1
ATOM 1157 N N . THR A 1 149 ? -4.799 -2.186 -16.376 1.00 92.75 149 THR A N 1
ATOM 1158 C CA . THR A 1 149 ? -4.981 -2.202 -17.836 1.00 92.75 149 THR A CA 1
ATOM 1159 C C . THR A 1 149 ? -3.909 -1.359 -18.527 1.00 92.75 149 THR A C 1
ATOM 1161 O O . THR A 1 149 ? -3.232 -1.853 -19.427 1.00 92.75 149 THR A O 1
ATOM 1164 N N . LYS A 1 150 ? -3.676 -0.125 -18.053 1.00 91.69 150 LYS A N 1
ATOM 1165 C CA . LYS A 1 150 ? -2.578 0.736 -18.519 1.00 91.69 150 LYS A CA 1
ATOM 1166 C C . LYS A 1 150 ? -1.224 0.023 -18.393 1.00 91.69 150 LYS A C 1
ATOM 1168 O O . LYS A 1 150 ? -0.497 -0.056 -19.380 1.00 91.69 150 LYS A O 1
ATOM 1173 N N . PHE A 1 151 ? -0.906 -0.545 -17.225 1.00 92.50 151 PHE A N 1
ATOM 1174 C CA . PHE A 1 151 ? 0.341 -1.286 -17.003 1.00 92.50 151 PHE A CA 1
ATOM 1175 C C . PHE A 1 151 ? 0.488 -2.469 -17.966 1.00 92.50 151 PHE A C 1
ATOM 1177 O O . PHE A 1 151 ? 1.528 -2.604 -18.600 1.00 92.50 151 PHE A O 1
ATOM 1184 N N . GLU A 1 152 ? -0.553 -3.281 -18.156 1.00 93.81 152 GLU A N 1
ATOM 1185 C CA . GLU A 1 152 ? -0.534 -4.422 -19.077 1.00 93.81 152 GLU A CA 1
ATOM 1186 C C . GLU A 1 152 ? -0.338 -4.002 -20.545 1.00 93.81 152 GLU A C 1
ATOM 1188 O O . GLU A 1 152 ? 0.309 -4.744 -21.289 1.00 93.81 152 GLU A O 1
ATOM 1193 N N . THR A 1 153 ? -0.786 -2.802 -20.945 1.00 95.50 153 THR A N 1
ATOM 1194 C CA . THR A 1 153 ? -0.544 -2.239 -22.292 1.00 95.50 153 THR A CA 1
ATOM 1195 C C . THR A 1 153 ? 0.858 -1.659 -22.526 1.00 95.50 153 THR A C 1
ATOM 1197 O O . THR A 1 153 ? 1.206 -1.400 -23.677 1.00 95.50 153 THR A O 1
ATOM 1200 N N . LEU A 1 154 ? 1.688 -1.477 -21.490 1.00 95.31 154 LEU A N 1
ATOM 1201 C CA . LEU A 1 154 ? 3.057 -0.968 -21.661 1.00 95.31 154 LEU A CA 1
ATOM 1202 C C . LEU A 1 154 ? 3.976 -1.982 -22.385 1.00 95.31 154 LEU A C 1
ATOM 1204 O O . LEU A 1 154 ? 3.759 -3.200 -22.280 1.00 95.31 154 LEU A O 1
ATOM 1208 N N . PRO A 1 155 ? 5.049 -1.513 -23.063 1.00 96.69 155 PRO A N 1
ATOM 1209 C CA . PRO A 1 155 ? 6.100 -2.378 -23.604 1.00 96.69 155 PRO A CA 1
ATOM 1210 C C . PRO A 1 155 ? 6.700 -3.286 -22.525 1.00 96.69 155 PRO A C 1
ATOM 1212 O O . PRO A 1 155 ? 6.814 -2.885 -21.366 1.00 96.69 155 PRO A O 1
ATOM 1215 N N . SER A 1 156 ? 7.112 -4.505 -22.889 1.00 95.62 156 SER A N 1
ATOM 1216 C CA . SER A 1 156 ? 7.600 -5.485 -21.907 1.00 95.62 156 SER A CA 1
ATOM 1217 C C . SER A 1 156 ? 8.801 -4.978 -21.109 1.00 95.62 156 SER A C 1
ATOM 1219 O O . SER A 1 156 ? 8.780 -5.086 -19.893 1.00 95.62 156 SER A O 1
ATOM 1221 N N . SER A 1 157 ? 9.775 -4.324 -21.752 1.00 95.00 157 SER A N 1
ATOM 1222 C CA . SER A 1 157 ? 10.914 -3.689 -21.070 1.00 95.00 157 SER A CA 1
ATOM 1223 C C . SER A 1 157 ? 10.473 -2.677 -20.010 1.00 95.00 157 SER A C 1
ATOM 1225 O O . SER A 1 157 ? 10.927 -2.739 -18.872 1.00 95.00 157 SER A O 1
ATOM 1227 N N . THR A 1 158 ? 9.532 -1.794 -20.352 1.00 95.25 158 THR A N 1
ATOM 1228 C CA . THR A 1 158 ? 8.964 -0.797 -19.435 1.00 95.25 158 THR A CA 1
ATOM 1229 C C . THR A 1 158 ? 8.250 -1.466 -18.257 1.00 95.25 158 THR A C 1
ATOM 1231 O O . THR A 1 158 ? 8.416 -1.037 -17.117 1.00 95.25 158 THR A O 1
ATOM 1234 N N . ARG A 1 159 ? 7.492 -2.546 -18.505 1.00 94.88 159 ARG A N 1
ATOM 1235 C CA . ARG A 1 159 ? 6.836 -3.330 -17.443 1.00 94.88 159 ARG A CA 1
ATOM 1236 C C . ARG A 1 159 ? 7.845 -4.020 -16.534 1.00 94.88 159 ARG A C 1
ATOM 1238 O O . ARG A 1 159 ? 7.680 -3.954 -15.323 1.00 94.88 159 ARG A O 1
ATOM 1245 N N . ASP A 1 160 ? 8.875 -4.638 -17.102 1.00 94.88 160 ASP A N 1
ATOM 1246 C CA . ASP A 1 160 ? 9.898 -5.385 -16.368 1.00 94.88 160 ASP A CA 1
ATOM 1247 C C . ASP A 1 160 ? 10.769 -4.444 -15.510 1.00 94.88 160 ASP A C 1
ATOM 1249 O O . ASP A 1 160 ? 11.092 -4.768 -14.367 1.00 94.88 160 ASP A O 1
ATOM 1253 N N . GLU A 1 161 ? 11.095 -3.245 -16.007 1.00 94.25 161 GLU A N 1
ATOM 1254 C CA . GLU A 1 161 ? 11.761 -2.185 -15.234 1.00 94.25 161 GLU A CA 1
ATOM 1255 C C . GLU A 1 161 ? 10.900 -1.695 -14.063 1.00 94.25 161 GLU A C 1
ATOM 1257 O O . GLU A 1 161 ? 11.364 -1.672 -12.918 1.00 94.25 161 GLU A O 1
ATOM 1262 N N . LEU A 1 162 ? 9.634 -1.353 -14.329 1.00 89.44 162 LEU A N 1
ATOM 1263 C CA . LEU A 1 162 ? 8.681 -0.912 -13.308 1.00 89.44 162 LEU A CA 1
ATOM 1264 C C . LEU A 1 162 ? 8.454 -1.989 -12.244 1.00 89.44 162 LEU A C 1
ATOM 1266 O O . LEU A 1 162 ? 8.570 -1.702 -11.058 1.00 89.44 162 LEU A O 1
ATOM 1270 N N . ALA A 1 163 ? 8.205 -3.233 -12.651 1.00 90.56 163 ALA A N 1
ATOM 1271 C CA . ALA A 1 163 ? 8.026 -4.383 -11.768 1.00 90.56 163 ALA A CA 1
ATOM 1272 C C . ALA A 1 163 ? 9.265 -4.684 -10.907 1.00 90.56 163 ALA A C 1
ATOM 1274 O O . ALA A 1 163 ? 9.136 -5.178 -9.787 1.00 90.56 163 ALA A O 1
ATOM 1275 N N . LYS A 1 164 ? 10.469 -4.386 -11.412 1.00 90.44 164 LYS A N 1
ATOM 1276 C CA . LYS A 1 164 ? 11.738 -4.574 -10.698 1.00 90.44 164 LYS A CA 1
ATOM 1277 C C . LYS A 1 164 ? 12.021 -3.456 -9.691 1.00 90.44 164 LYS A C 1
ATOM 1279 O O . LYS A 1 164 ? 12.495 -3.741 -8.594 1.00 90.44 164 LYS A O 1
ATOM 1284 N N . ALA A 1 165 ? 11.750 -2.199 -10.042 1.00 86.44 165 ALA A N 1
ATOM 1285 C CA . ALA A 1 165 ? 11.924 -1.060 -9.135 1.00 86.44 165 ALA A CA 1
ATOM 1286 C C . ALA A 1 165 ? 10.789 -0.963 -8.094 1.00 86.44 165 ALA A C 1
ATOM 1288 O O . ALA A 1 165 ? 11.018 -0.585 -6.940 1.00 86.44 165 ALA A O 1
ATOM 1289 N N . PHE A 1 166 ? 9.576 -1.353 -8.487 1.00 85.69 166 PHE A N 1
ATOM 1290 C CA . PHE A 1 166 ? 8.329 -1.233 -7.737 1.00 85.69 166 PHE A CA 1
ATOM 1291 C C . PHE A 1 166 ? 7.502 -2.536 -7.869 1.00 85.69 166 PHE A C 1
ATOM 1293 O O . PHE A 1 166 ? 6.589 -2.615 -8.694 1.00 85.69 166 PHE A O 1
ATOM 1300 N N . PRO A 1 167 ? 7.779 -3.569 -7.043 1.00 86.25 167 PRO A N 1
ATOM 1301 C CA . PRO A 1 167 ? 7.113 -4.877 -7.126 1.00 86.25 167 PRO A CA 1
ATOM 1302 C C . PRO A 1 167 ? 5.578 -4.847 -7.083 1.00 86.25 167 PRO A C 1
ATOM 1304 O O . PRO A 1 167 ? 4.945 -5.727 -7.661 1.00 86.25 167 PRO A O 1
ATOM 1307 N N . VAL A 1 168 ? 4.985 -3.795 -6.506 1.00 82.56 168 VAL A N 1
ATOM 1308 C CA . VAL A 1 168 ? 3.562 -3.409 -6.606 1.00 82.56 168 VAL A CA 1
ATOM 1309 C C . VAL A 1 168 ? 2.917 -3.595 -7.987 1.00 82.56 168 VAL A C 1
ATOM 1311 O O . VAL A 1 168 ? 1.757 -4.007 -8.059 1.00 82.56 168 VAL A O 1
ATOM 1314 N N . PHE A 1 169 ? 3.641 -3.404 -9.092 1.00 85.19 169 PHE A N 1
ATOM 1315 C CA . PHE A 1 169 ? 3.067 -3.609 -10.427 1.00 85.19 169 PHE A CA 1
ATOM 1316 C C . PHE A 1 169 ? 2.812 -5.088 -10.787 1.00 85.19 169 PHE A C 1
ATOM 1318 O O . PHE A 1 169 ? 1.887 -5.373 -11.546 1.00 85.19 169 PHE A O 1
ATOM 1325 N N . ASN A 1 170 ? 3.512 -6.052 -10.173 1.00 86.81 170 ASN A N 1
ATOM 1326 C CA . ASN A 1 170 ? 3.225 -7.495 -10.320 1.00 86.81 170 ASN A CA 1
ATOM 1327 C C . ASN A 1 170 ? 1.945 -7.937 -9.585 1.00 86.81 170 ASN A C 1
ATOM 1329 O O . ASN A 1 170 ? 1.567 -9.110 -9.598 1.00 86.81 170 ASN A O 1
ATOM 1333 N N . HIS A 1 171 ? 1.328 -7.014 -8.852 1.00 83.69 171 HIS A N 1
ATOM 1334 C CA . HIS A 1 171 ? 0.547 -7.320 -7.662 1.00 83.69 171 HIS A CA 1
ATOM 1335 C C . HIS A 1 171 ? -0.828 -6.623 -7.648 1.00 83.69 171 HIS A C 1
ATOM 1337 O O . HIS A 1 171 ? -1.684 -6.941 -6.827 1.00 83.69 171 HIS A O 1
ATOM 1343 N N . LEU A 1 172 ? -1.102 -5.772 -8.641 1.00 83.94 172 LEU A N 1
ATOM 1344 C CA . LEU A 1 172 ? -2.352 -5.020 -8.834 1.00 83.94 172 LEU A CA 1
ATOM 1345 C C . LEU A 1 172 ? -3.635 -5.880 -8.751 1.00 83.94 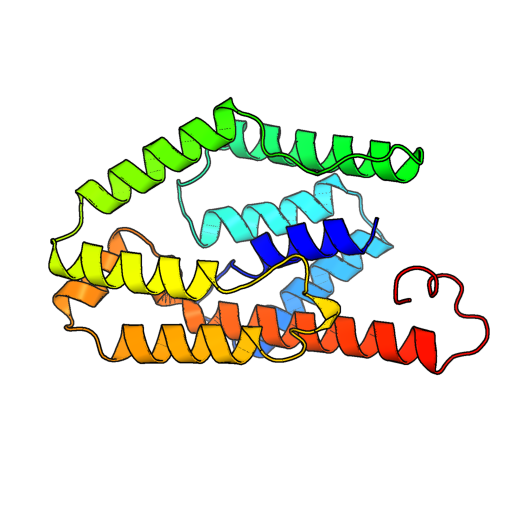172 LEU A C 1
ATOM 1347 O O . LEU A 1 172 ? -4.692 -5.388 -8.361 1.00 83.94 172 LEU A O 1
ATOM 1351 N N . GLY A 1 173 ? -3.546 -7.174 -9.083 1.00 84.06 173 GLY A N 1
ATOM 1352 C CA . GLY A 1 173 ? -4.662 -8.121 -9.004 1.00 84.06 173 GLY A CA 1
ATOM 1353 C C . GLY A 1 173 ? -5.159 -8.429 -7.583 1.00 84.06 173 GLY A C 1
ATOM 1354 O O . GLY A 1 173 ? -6.371 -8.501 -7.387 1.00 84.06 173 GLY A O 1
ATOM 1355 N N . GLU A 1 174 ? -4.275 -8.577 -6.585 1.00 80.19 174 GLU A N 1
ATOM 1356 C CA . GLU A 1 174 ? -4.724 -8.740 -5.187 1.00 80.19 174 GLU A CA 1
ATOM 1357 C C . GLU A 1 174 ? -5.005 -7.386 -4.539 1.00 80.19 174 GLU A C 1
ATOM 1359 O O . GLU A 1 174 ? -5.934 -7.312 -3.746 1.00 80.19 174 GLU A O 1
ATOM 1364 N N . ILE A 1 175 ? -4.320 -6.302 -4.934 1.00 81.06 175 ILE A N 1
ATOM 1365 C CA . ILE A 1 175 ? -4.682 -4.939 -4.495 1.00 81.06 175 ILE A CA 1
ATOM 1366 C C . ILE A 1 175 ? -6.149 -4.655 -4.842 1.00 81.06 175 ILE A C 1
ATOM 1368 O O . ILE A 1 175 ? -6.920 -4.287 -3.959 1.00 81.06 175 ILE A O 1
ATOM 1372 N N . LYS A 1 176 ? -6.588 -4.940 -6.080 1.00 83.19 176 LYS A N 1
ATOM 1373 C CA . LYS A 1 176 ? -8.013 -4.846 -6.445 1.00 83.19 176 LYS A CA 1
ATOM 1374 C C . LYS A 1 176 ? -8.897 -5.705 -5.533 1.00 83.19 176 LYS A C 1
ATOM 1376 O O . LYS A 1 176 ? -9.963 -5.256 -5.127 1.00 83.19 176 LYS A O 1
ATOM 1381 N N . ALA A 1 177 ? -8.492 -6.935 -5.221 1.00 81.50 177 ALA A N 1
ATOM 1382 C CA . ALA A 1 177 ? -9.285 -7.818 -4.368 1.00 81.50 177 ALA A CA 1
ATOM 1383 C C . ALA A 1 177 ? -9.378 -7.309 -2.917 1.00 81.50 177 ALA A C 1
ATOM 1385 O O . ALA A 1 177 ? -10.446 -7.376 -2.313 1.00 81.50 177 ALA A O 1
ATOM 1386 N N . LEU A 1 178 ? -8.288 -6.763 -2.374 1.00 78.25 178 LEU A N 1
ATOM 1387 C CA . LEU A 1 178 ? -8.221 -6.158 -1.044 1.00 78.25 178 LEU A CA 1
ATOM 1388 C C . LEU A 1 178 ? -9.113 -4.924 -0.952 1.00 78.25 178 LEU A C 1
ATOM 1390 O O . LEU A 1 178 ? -9.906 -4.851 -0.014 1.00 78.25 178 LEU A O 1
ATOM 1394 N N . VAL A 1 179 ? -9.040 -4.037 -1.952 1.00 77.69 179 VAL A N 1
ATOM 1395 C CA . VAL A 1 179 ? -9.936 -2.885 -2.129 1.00 77.69 179 VAL A CA 1
ATOM 1396 C C . VAL A 1 179 ? -11.390 -3.342 -2.148 1.00 77.69 179 VAL A C 1
ATOM 1398 O O . VAL A 1 179 ? -12.166 -2.952 -1.284 1.00 77.69 179 VAL A O 1
ATOM 1401 N N . VAL A 1 180 ? -11.760 -4.221 -3.082 1.00 81.06 180 VAL A N 1
ATOM 1402 C CA . VAL A 1 180 ? -13.161 -4.614 -3.297 1.00 81.06 180 VAL A CA 1
ATOM 1403 C C . VAL A 1 180 ? -13.740 -5.355 -2.087 1.00 81.06 180 VAL A C 1
ATOM 1405 O O . VAL A 1 180 ? -14.933 -5.240 -1.811 1.00 81.06 180 VAL A O 1
ATOM 1408 N N . VAL A 1 181 ? -12.932 -6.102 -1.326 1.00 78.19 181 VAL A N 1
ATOM 1409 C CA . VAL A 1 181 ? -13.393 -6.706 -0.064 1.00 78.19 181 VAL A CA 1
ATOM 1410 C C . VAL A 1 181 ? -13.501 -5.661 1.055 1.00 78.19 181 VAL A C 1
ATOM 1412 O O . VAL A 1 181 ? -14.482 -5.711 1.793 1.00 78.19 181 VAL A O 1
ATOM 1415 N N . ALA A 1 182 ? -12.588 -4.688 1.150 1.00 76.25 182 ALA A N 1
ATOM 1416 C CA . ALA A 1 182 ? -12.688 -3.583 2.108 1.00 76.25 182 ALA A CA 1
ATOM 1417 C C . ALA A 1 182 ? -13.933 -2.714 1.853 1.00 76.25 182 ALA A C 1
ATOM 1419 O O . ALA A 1 182 ? -14.720 -2.494 2.771 1.00 76.25 182 ALA A O 1
ATOM 1420 N N . GLU A 1 183 ? -14.171 -2.310 0.599 1.00 75.56 183 GLU A N 1
ATOM 1421 C CA . GLU A 1 183 ? -15.368 -1.573 0.167 1.00 75.56 183 GLU A CA 1
ATOM 1422 C C . GLU A 1 183 ? -16.650 -2.338 0.527 1.00 75.56 183 GLU A C 1
ATOM 1424 O O . GLU A 1 183 ? -17.565 -1.774 1.122 1.00 75.56 183 GLU A O 1
ATOM 1429 N N . ARG A 1 184 ? -16.712 -3.648 0.237 1.00 76.81 184 ARG A N 1
ATOM 1430 C CA . ARG A 1 184 ? -17.863 -4.498 0.596 1.00 76.81 184 ARG A CA 1
ATOM 1431 C C . ARG A 1 184 ? -18.077 -4.601 2.108 1.00 76.81 184 ARG A C 1
ATOM 1433 O O . ARG A 1 184 ? -19.229 -4.635 2.535 1.00 76.81 184 ARG A O 1
ATOM 1440 N N . ILE A 1 185 ? -17.012 -4.670 2.910 1.00 73.44 185 ILE A N 1
ATOM 1441 C CA . ILE A 1 185 ? -17.111 -4.694 4.378 1.00 73.44 185 ILE A CA 1
ATOM 1442 C C . ILE A 1 185 ? -17.636 -3.349 4.884 1.00 73.44 185 ILE A C 1
ATOM 1444 O O . ILE A 1 185 ? -18.623 -3.338 5.613 1.00 73.44 185 ILE A O 1
ATOM 1448 N N . PHE A 1 186 ? -17.046 -2.234 4.444 1.00 72.31 186 PHE A N 1
ATOM 1449 C CA . PHE A 1 186 ? -17.467 -0.881 4.817 1.00 72.31 186 PHE A CA 1
ATOM 1450 C C . PHE A 1 186 ? -18.945 -0.636 4.492 1.00 72.31 186 PHE A C 1
ATOM 1452 O O . PHE A 1 186 ? -19.718 -0.312 5.388 1.00 72.31 186 PHE A O 1
ATOM 1459 N N . LEU A 1 187 ? -19.361 -0.909 3.250 1.00 72.69 187 LEU A N 1
ATOM 1460 C CA . LEU A 1 187 ? -20.756 -0.802 2.805 1.00 72.69 187 LEU A CA 1
ATOM 1461 C C . LEU A 1 187 ? -21.710 -1.697 3.609 1.00 72.69 187 LEU A C 1
ATOM 1463 O O . LEU A 1 187 ? -22.861 -1.332 3.823 1.00 72.69 187 LEU A O 1
ATOM 1467 N N . SER A 1 188 ? -21.254 -2.872 4.054 1.00 73.69 188 SER A N 1
ATOM 1468 C CA . SER A 1 188 ? -22.069 -3.767 4.884 1.00 73.69 188 SER A CA 1
ATOM 1469 C C . SER A 1 188 ? -22.220 -3.240 6.312 1.00 73.69 188 SER A C 1
ATOM 1471 O O . SER A 1 188 ? -23.305 -3.348 6.876 1.00 73.69 188 SER A O 1
ATOM 1473 N N . VAL A 1 189 ? -21.162 -2.663 6.892 1.00 71.06 189 VAL A N 1
ATOM 1474 C CA . VAL A 1 189 ? -21.195 -2.047 8.230 1.00 71.06 189 VAL A CA 1
ATOM 1475 C C . VAL A 1 189 ? -22.048 -0.782 8.216 1.00 71.06 189 VAL A C 1
ATOM 1477 O O . VAL A 1 189 ? -22.987 -0.702 8.997 1.00 71.06 189 VAL A O 1
ATOM 1480 N N . GLU A 1 190 ? -21.804 0.141 7.282 1.00 70.56 190 GLU A N 1
ATOM 1481 C CA . GLU A 1 190 ? -22.622 1.345 7.068 1.00 70.56 190 GLU A CA 1
ATOM 1482 C C . GLU A 1 190 ? -24.109 0.983 6.946 1.00 70.56 190 GLU A C 1
ATOM 1484 O O . GLU A 1 190 ? -24.960 1.542 7.638 1.00 70.56 190 GLU A O 1
ATOM 1489 N N . LYS A 1 191 ? -24.422 -0.012 6.109 1.00 71.81 191 LYS A N 1
ATOM 1490 C CA . LYS A 1 191 ? -25.790 -0.482 5.919 1.00 71.81 191 LYS A CA 1
ATOM 1491 C C . LYS A 1 191 ? -26.398 -1.062 7.202 1.00 71.81 191 LYS A C 1
ATOM 1493 O O . LYS A 1 191 ? -27.570 -0.818 7.478 1.00 71.81 191 LYS A O 1
ATOM 1498 N N . MET A 1 192 ? -25.631 -1.818 7.991 1.00 69.75 192 MET A N 1
ATOM 1499 C CA . MET A 1 192 ? -26.096 -2.319 9.289 1.00 69.75 192 MET A CA 1
ATOM 1500 C C . MET A 1 192 ? -26.343 -1.179 10.286 1.00 69.75 192 MET A C 1
ATOM 1502 O O . MET A 1 192 ? -27.353 -1.221 10.980 1.00 69.75 192 MET A O 1
ATOM 1506 N N . CYS A 1 193 ? -25.504 -0.140 10.304 1.00 70.62 193 CYS A N 1
ATOM 1507 C CA . CYS A 1 193 ? -25.729 1.065 11.107 1.00 70.62 193 CYS A CA 1
ATOM 1508 C C . CYS A 1 193 ? -27.027 1.795 10.705 1.00 70.62 193 CYS A C 1
ATOM 1510 O O . CYS A 1 193 ? -27.808 2.193 11.564 1.00 70.62 193 CYS A O 1
ATOM 1512 N N . GLN A 1 194 ? -27.297 1.924 9.402 1.00 72.12 194 GLN A N 1
ATOM 1513 C CA . GLN A 1 194 ? -28.490 2.609 8.882 1.00 72.12 194 GLN A CA 1
ATOM 1514 C C . GLN A 1 194 ? -29.795 1.800 9.046 1.00 72.12 194 GLN A C 1
ATOM 1516 O O . GLN A 1 194 ? -30.859 2.393 9.219 1.00 72.12 194 GLN A O 1
ATOM 1521 N N . GLU A 1 195 ? -29.749 0.461 8.983 1.00 76.62 195 GLU A N 1
ATOM 1522 C CA . GLU A 1 195 ? -30.951 -0.397 8.987 1.00 76.62 195 GLU A CA 1
ATOM 1523 C C . GLU A 1 195 ? -31.263 -1.100 10.330 1.00 76.62 195 GLU A C 1
ATOM 1525 O O . GLU A 1 195 ? -32.355 -1.661 10.457 1.00 76.62 195 GLU A O 1
ATOM 1530 N N . LEU A 1 196 ? -30.370 -1.097 11.336 1.00 66.19 196 LEU A N 1
ATOM 1531 C CA . LEU A 1 196 ? -30.564 -1.830 12.604 1.00 66.19 196 LEU A CA 1
ATOM 1532 C C . LEU A 1 196 ? -30.750 -0.901 13.827 1.00 66.19 196 LEU A C 1
ATOM 1534 O O . LEU A 1 196 ? -29.772 -0.396 14.382 1.00 66.19 196 LEU A O 1
ATOM 1538 N N . PRO A 1 197 ? -31.990 -0.723 14.334 1.00 61.25 197 PRO A N 1
ATOM 1539 C CA . PRO A 1 197 ? -32.249 0.096 15.516 1.00 61.25 197 PRO A CA 1
ATOM 1540 C C . PRO A 1 197 ? -31.494 -0.392 16.759 1.00 61.25 197 PRO A C 1
ATOM 1542 O O . PRO A 1 197 ? -31.625 -1.548 17.163 1.00 61.25 197 PRO A O 1
ATOM 1545 N N . GLY A 1 198 ? -30.759 0.516 17.405 1.00 57.44 198 GLY A N 1
ATOM 1546 C CA . GLY A 1 198 ? -30.013 0.232 18.636 1.00 57.44 198 GLY A CA 1
ATOM 1547 C C . GLY A 1 198 ? -28.587 -0.288 18.429 1.00 57.44 198 GLY A C 1
ATOM 1548 O O . GLY A 1 198 ? -27.952 -0.672 19.410 1.00 57.44 198 GLY A O 1
ATOM 1549 N N . PHE A 1 199 ? -28.065 -0.286 17.199 1.00 60.16 199 PHE A N 1
ATOM 1550 C CA . PHE A 1 199 ? -26.628 -0.432 16.964 1.00 60.16 199 PHE A CA 1
ATOM 1551 C C . PHE A 1 199 ? -25.914 0.850 17.461 1.00 60.16 199 PHE A C 1
ATOM 1553 O O . PHE A 1 199 ? -26.293 1.939 17.029 1.00 60.16 199 PHE A O 1
ATOM 1560 N N . PRO A 1 200 ? -24.961 0.785 18.412 1.00 54.41 200 PRO A N 1
ATOM 1561 C CA . PRO A 1 200 ? -24.501 1.984 19.124 1.00 54.41 200 PRO A CA 1
ATOM 1562 C C . PRO A 1 200 ? -23.461 2.810 18.353 1.00 54.41 200 PRO A C 1
ATOM 1564 O O . PRO A 1 200 ? -23.385 4.017 18.543 1.00 54.41 200 PRO A O 1
ATOM 1567 N N . ASP A 1 201 ? -22.690 2.190 17.458 1.00 53.38 201 ASP A N 1
ATOM 1568 C CA . ASP A 1 201 ? -21.530 2.811 16.799 1.00 53.38 201 ASP A CA 1
ATOM 1569 C C . ASP A 1 201 ? -21.883 3.535 15.477 1.00 53.38 201 ASP A C 1
ATOM 1571 O O . ASP A 1 201 ? -21.079 3.593 14.545 1.00 53.38 201 ASP A O 1
ATOM 1575 N N . CYS A 1 202 ? -23.111 4.058 15.361 1.00 54.47 202 CYS A N 1
ATOM 1576 C CA . CYS A 1 202 ? -23.628 4.650 14.117 1.00 54.47 202 CYS A CA 1
ATOM 1577 C C . CYS A 1 202 ? -23.194 6.105 13.885 1.00 54.47 202 CYS A C 1
ATOM 1579 O O . CYS A 1 202 ? -23.100 6.519 12.732 1.00 54.47 202 CYS A O 1
ATOM 1581 N N . GLU A 1 203 ? -22.871 6.852 14.949 1.00 47.06 203 GLU A N 1
ATOM 1582 C CA . GLU A 1 203 ? -22.553 8.301 14.956 1.00 47.06 203 GLU A CA 1
ATOM 1583 C C . GLU A 1 203 ? -21.279 8.690 14.161 1.00 47.06 203 GLU A C 1
ATOM 1585 O O . GLU A 1 203 ? -20.797 9.817 14.235 1.00 47.06 203 GLU A O 1
ATOM 1590 N N . ILE A 1 204 ? -20.699 7.743 13.420 1.00 44.88 204 ILE A N 1
ATOM 1591 C CA . ILE A 1 204 ? -19.448 7.861 12.660 1.00 44.88 204 ILE A CA 1
ATOM 1592 C C . ILE A 1 204 ? -19.693 7.862 11.136 1.00 44.88 204 ILE A C 1
ATOM 1594 O O . ILE A 1 204 ? -18.748 8.080 10.375 1.00 44.88 204 ILE A O 1
ATOM 1598 N N . PHE A 1 205 ? -20.931 7.598 10.695 1.00 39.69 205 PHE A N 1
ATOM 1599 C CA . PHE A 1 205 ? -21.328 7.487 9.281 1.00 39.69 205 PHE A CA 1
ATOM 1600 C C . PHE A 1 205 ? -22.236 8.626 8.781 1.00 39.69 205 PHE A C 1
ATOM 1602 O O . PHE A 1 205 ? -22.499 8.684 7.579 1.00 39.69 205 PHE A O 1
ATOM 1609 N N . ASP A 1 206 ? -22.677 9.513 9.679 1.00 36.91 206 ASP A N 1
ATOM 1610 C CA . ASP A 1 206 ? -23.270 10.816 9.335 1.00 36.91 206 ASP A CA 1
ATOM 1611 C C . ASP A 1 206 ? -22.180 11.876 8.991 1.00 36.91 206 ASP A C 1
ATOM 1613 O O . ASP A 1 206 ? -20.953 11.602 9.159 1.00 36.91 206 ASP A O 1
#

Sequence (206 aa):
MVRHILLLALLVVVSYSAPISDPEASAKRFWGAIATKIQYGTEEEVAEILFDKADSLFPGLLTKEEASTIKTAVIQHSKKEKAGEESVFELPEEITEALGSKLRKRLELLSDDAKVAFLSFAEQLGELDFDKIDTMKGRFGDEISNLKTKFETLPSSTRDELAKAFPVFNHLGEIKALVVVAERIFLSVEKMCQELPGFPDCEIFD

Radius of gyration: 17.89 Å; chains: 1; bounding box: 49×36×48 Å